Protein AF-A0A2D9CIW6-F1 (afdb_monomer)

Sequence (197 aa):
MGGAARRKARKRQKKLMKQIEKLEGERQEIINPYAGIEGMLSNPFANLTVATQAAEMQAQQTDLSLASTLDTLRATGSGAGGATALAQAALSSKQGVSASIAQQEAQNEKLRAQGQAQLEKQLAAAKVSGEQFVFGATERREMQQLNRLSAMAGAASQQAAAAETQMLGGIGSLLGSVGTGFGNVLEGKNFITGKKV

Structure (mmCIF, N/CA/C/O backbone):
data_AF-A0A2D9CIW6-F1
#
_entry.id   AF-A0A2D9CIW6-F1
#
loop_
_atom_site.group_PDB
_atom_site.id
_atom_s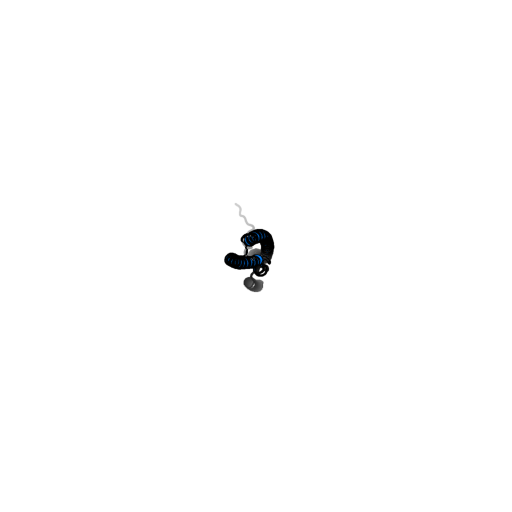ite.type_symbol
_atom_site.label_atom_id
_atom_site.label_alt_id
_atom_site.label_comp_id
_atom_site.label_asym_id
_atom_site.label_entity_id
_atom_site.label_seq_id
_atom_site.pdbx_PDB_ins_code
_atom_site.Cartn_x
_atom_site.Cartn_y
_atom_site.Cartn_z
_atom_site.occupancy
_atom_site.B_iso_or_equiv
_atom_site.auth_seq_id
_atom_site.auth_comp_id
_atom_site.auth_asym_id
_atom_site.auth_atom_id
_atom_site.pdbx_PDB_model_num
ATOM 1 N N . MET A 1 1 ? 33.359 -0.676 -59.248 1.00 52.16 1 MET A N 1
ATOM 2 C CA . MET A 1 1 ? 32.296 -1.638 -58.850 1.00 52.16 1 MET A CA 1
ATOM 3 C C . MET A 1 1 ? 31.701 -1.452 -57.431 1.00 52.16 1 MET A C 1
ATOM 5 O O . MET A 1 1 ? 30.862 -2.248 -57.029 1.00 52.16 1 MET A O 1
ATOM 9 N N . GLY A 1 2 ? 32.007 -0.392 -56.664 1.00 63.78 2 GLY A N 1
ATOM 10 C CA . GLY A 1 2 ? 31.565 -0.291 -55.251 1.00 63.78 2 GLY A CA 1
ATOM 11 C C . GLY A 1 2 ? 30.131 0.215 -54.976 1.00 63.78 2 GLY A C 1
ATOM 12 O O . GLY A 1 2 ? 29.602 0.008 -53.883 1.00 63.78 2 GLY A O 1
ATOM 13 N N . GLY A 1 3 ? 29.471 0.878 -55.933 1.00 74.56 3 GLY A N 1
ATOM 14 C CA . GLY A 1 3 ? 28.197 1.580 -55.690 1.00 74.56 3 GLY A CA 1
ATOM 15 C C . GLY A 1 3 ? 26.988 0.669 -55.426 1.00 74.56 3 GLY A C 1
ATOM 16 O O . GLY A 1 3 ? 26.173 0.953 -54.545 1.00 74.56 3 GLY A O 1
ATOM 17 N N . ALA A 1 4 ? 26.881 -0.453 -56.145 1.00 78.25 4 ALA A N 1
ATOM 18 C CA . ALA A 1 4 ? 25.772 -1.400 -55.996 1.00 78.25 4 ALA A CA 1
ATOM 19 C C . ALA A 1 4 ? 25.820 -2.145 -54.649 1.00 78.25 4 ALA A C 1
ATOM 21 O O . ALA A 1 4 ? 24.798 -2.261 -53.966 1.00 78.25 4 ALA A O 1
ATOM 22 N N . ALA A 1 5 ? 27.015 -2.568 -54.220 1.00 76.25 5 ALA A N 1
ATOM 23 C CA . ALA A 1 5 ? 27.234 -3.210 -52.924 1.00 76.25 5 ALA A CA 1
ATOM 24 C C . ALA A 1 5 ? 26.864 -2.278 -51.754 1.00 76.25 5 ALA A C 1
ATOM 26 O O . ALA A 1 5 ? 26.131 -2.675 -50.847 1.00 76.25 5 ALA A O 1
ATOM 27 N N . ARG A 1 6 ? 27.255 -0.998 -51.827 1.00 75.00 6 ARG A N 1
ATOM 28 C CA . ARG A 1 6 ? 26.891 0.032 -50.836 1.00 75.00 6 ARG A CA 1
ATOM 29 C C . ARG A 1 6 ? 25.393 0.308 -50.770 1.00 75.00 6 ARG A C 1
ATOM 31 O O . ARG A 1 6 ? 24.828 0.405 -49.682 1.00 75.00 6 ARG A O 1
ATOM 38 N N . ARG A 1 7 ? 24.718 0.389 -51.921 1.00 79.31 7 ARG A N 1
ATOM 39 C CA . ARG A 1 7 ? 23.252 0.532 -51.979 1.00 79.31 7 ARG A CA 1
ATOM 40 C C . ARG A 1 7 ? 22.547 -0.666 -51.333 1.00 79.31 7 ARG A C 1
ATOM 42 O O . ARG A 1 7 ? 21.585 -0.473 -50.590 1.00 79.31 7 ARG A O 1
ATOM 49 N N . LYS A 1 8 ? 23.036 -1.890 -51.563 1.00 80.50 8 LYS A N 1
ATOM 50 C CA . LYS A 1 8 ? 22.501 -3.117 -50.947 1.00 80.50 8 LYS A CA 1
ATOM 51 C C . LYS A 1 8 ? 22.720 -3.135 -49.427 1.00 80.50 8 LYS A C 1
ATOM 53 O O . LYS A 1 8 ? 21.787 -3.468 -48.698 1.00 80.50 8 LYS A O 1
ATOM 58 N N . ALA A 1 9 ? 23.891 -2.703 -48.953 1.00 78.25 9 ALA A N 1
ATOM 59 C CA . ALA A 1 9 ? 24.199 -2.572 -47.526 1.00 78.25 9 ALA A CA 1
ATOM 60 C C . ALA A 1 9 ? 23.275 -1.560 -46.821 1.00 78.25 9 ALA A C 1
ATOM 62 O O . ALA A 1 9 ? 22.634 -1.905 -45.831 1.00 78.25 9 ALA A O 1
ATOM 63 N N . ARG A 1 10 ? 23.087 -0.361 -47.393 1.00 79.69 10 ARG A N 1
ATOM 64 C CA . ARG A 1 10 ? 22.160 0.657 -46.859 1.00 79.69 10 ARG A CA 1
ATOM 65 C C . ARG A 1 10 ? 20.710 0.168 -46.799 1.00 79.69 10 ARG A C 1
ATOM 67 O O . ARG A 1 10 ? 20.012 0.421 -45.821 1.00 79.69 10 ARG A O 1
ATOM 74 N N . LYS A 1 11 ? 20.238 -0.557 -47.822 1.00 83.94 11 LYS A N 1
ATOM 75 C CA . LYS A 1 11 ? 18.883 -1.143 -47.822 1.00 83.94 11 LYS A CA 1
ATOM 76 C C . LYS A 1 11 ? 18.704 -2.180 -46.708 1.00 83.94 11 LYS A C 1
ATOM 78 O O . LYS A 1 11 ? 17.652 -2.197 -46.076 1.00 83.94 11 LYS A O 1
ATOM 83 N N . ARG A 1 12 ? 19.711 -3.026 -46.460 1.00 82.31 12 ARG A N 1
ATOM 84 C CA . ARG A 1 12 ? 19.696 -3.997 -45.350 1.00 82.31 12 ARG A CA 1
ATOM 85 C C . ARG A 1 12 ? 19.680 -3.296 -43.992 1.00 82.31 12 ARG A C 1
ATOM 87 O O . ARG A 1 12 ? 18.834 -3.629 -43.173 1.00 82.31 12 ARG A O 1
ATOM 94 N N . GLN A 1 13 ? 20.520 -2.276 -43.805 1.00 80.25 13 GLN A N 1
ATOM 95 C CA . GLN A 1 13 ? 20.554 -1.472 -42.580 1.00 80.25 13 GLN A CA 1
ATOM 96 C C . GLN A 1 13 ? 19.191 -0.826 -42.290 1.00 80.25 13 GLN A C 1
ATOM 98 O O . GLN A 1 13 ? 18.664 -0.985 -41.197 1.00 80.25 13 GLN A O 1
ATOM 103 N N . LYS A 1 14 ? 18.555 -0.198 -43.290 1.00 83.31 14 LYS A N 1
ATOM 104 C CA . LYS A 1 14 ? 17.208 0.382 -43.140 1.00 83.31 14 LYS A CA 1
ATOM 105 C C . LYS A 1 14 ? 16.138 -0.651 -42.773 1.00 83.31 14 LYS A C 1
ATOM 107 O O . LYS A 1 14 ? 15.255 -0.347 -41.980 1.00 83.31 14 LYS A O 1
ATOM 112 N N . LYS A 1 15 ? 16.189 -1.859 -43.347 1.00 85.69 15 LYS A N 1
ATOM 113 C CA . LYS A 1 15 ? 15.246 -2.938 -42.999 1.00 85.69 15 LYS A CA 1
ATOM 114 C C . LYS A 1 15 ? 15.423 -3.398 -41.553 1.00 85.69 15 LYS A C 1
ATOM 116 O O . LYS A 1 15 ? 14.429 -3.525 -40.852 1.00 85.69 15 LYS A O 1
ATOM 121 N N . LEU A 1 16 ? 16.668 -3.594 -41.117 1.00 83.62 16 LEU A N 1
ATOM 122 C CA . LEU A 1 16 ? 16.982 -3.952 -39.733 1.00 83.62 16 LEU A CA 1
ATOM 123 C C . LEU A 1 16 ? 16.526 -2.856 -38.765 1.00 83.62 16 LEU A C 1
ATOM 125 O O . LEU A 1 16 ? 15.877 -3.156 -37.775 1.00 83.62 16 LEU A O 1
ATOM 129 N N . MET A 1 17 ? 16.771 -1.582 -39.088 1.00 80.44 17 MET A N 1
ATOM 130 C CA . MET A 1 17 ? 16.305 -0.457 -38.271 1.00 80.44 17 MET A CA 1
ATOM 131 C C . MET A 1 17 ? 14.784 -0.464 -38.087 1.00 80.44 17 MET A C 1
ATOM 133 O O . MET A 1 17 ? 14.332 -0.373 -36.952 1.00 80.44 17 MET A O 1
ATOM 137 N N . LYS A 1 18 ? 14.022 -0.659 -39.173 1.00 85.06 18 LYS A N 1
ATOM 138 C CA . LYS A 1 18 ? 12.554 -0.765 -39.124 1.00 85.06 18 LYS A CA 1
ATOM 139 C C . LYS A 1 18 ? 12.062 -1.963 -38.314 1.00 85.06 18 LYS A C 1
ATOM 141 O O . LYS A 1 18 ? 11.048 -1.864 -37.640 1.00 85.06 18 LYS A O 1
ATOM 146 N N . GLN A 1 19 ? 12.745 -3.105 -38.402 1.00 83.31 19 GLN A N 1
ATOM 147 C CA . GLN A 1 19 ? 12.385 -4.287 -37.615 1.00 83.31 19 GLN A CA 1
ATOM 148 C C . GLN A 1 19 ? 12.587 -4.042 -36.123 1.00 83.31 19 GLN A C 1
ATOM 150 O O . GLN A 1 19 ? 11.713 -4.382 -35.338 1.00 83.31 19 GLN A O 1
ATOM 155 N N . ILE A 1 20 ? 13.703 -3.424 -35.733 1.00 83.44 20 ILE A N 1
ATOM 156 C CA . ILE A 1 20 ? 13.946 -3.144 -34.318 1.00 83.44 20 ILE A CA 1
ATOM 157 C C . ILE A 1 20 ? 13.013 -2.024 -33.818 1.00 83.44 20 ILE A C 1
ATOM 159 O O . ILE A 1 20 ? 12.514 -2.128 -32.710 1.00 83.44 20 ILE A O 1
ATOM 163 N N . GLU A 1 21 ? 12.705 -1.005 -34.629 1.00 82.62 21 GLU A N 1
ATOM 164 C CA . GLU A 1 21 ? 11.703 0.028 -34.295 1.00 82.62 21 GLU A CA 1
ATOM 165 C C . GLU A 1 21 ? 10.306 -0.578 -34.088 1.00 82.62 21 GLU A C 1
ATOM 167 O O . GLU A 1 21 ? 9.624 -0.261 -33.119 1.00 82.62 21 GLU A O 1
ATOM 172 N N . LYS A 1 22 ? 9.910 -1.532 -34.939 1.00 84.62 22 LYS A N 1
ATOM 173 C CA . LYS A 1 22 ? 8.673 -2.297 -34.750 1.00 84.62 22 LYS A CA 1
ATOM 174 C C . LYS A 1 22 ? 8.698 -3.102 -33.444 1.00 84.62 22 LYS A C 1
ATOM 176 O O . LYS A 1 22 ? 7.744 -3.041 -32.681 1.00 84.62 22 LYS A O 1
ATOM 181 N N . LEU A 1 23 ? 9.795 -3.812 -33.171 1.00 81.56 23 LEU A N 1
ATOM 182 C CA . LEU A 1 23 ? 9.968 -4.572 -31.927 1.00 81.56 23 LEU A CA 1
ATOM 183 C C . LEU A 1 23 ? 10.002 -3.670 -30.684 1.00 81.56 23 LEU A C 1
ATOM 185 O O . LEU A 1 23 ? 9.642 -4.117 -29.603 1.00 81.56 23 LEU A O 1
ATOM 189 N N . GLU A 1 24 ? 10.448 -2.420 -30.814 1.00 76.88 24 GLU A N 1
ATOM 190 C CA . GLU A 1 24 ? 10.409 -1.414 -29.750 1.00 76.88 24 GLU A CA 1
ATOM 191 C C . GLU A 1 24 ? 8.998 -0.886 -29.505 1.00 76.88 24 GLU A C 1
ATOM 193 O O . GLU A 1 24 ? 8.600 -0.787 -28.348 1.00 76.88 24 GLU A O 1
ATOM 198 N N . GLY A 1 25 ? 8.234 -0.619 -30.568 1.00 77.94 25 GLY A N 1
ATOM 199 C CA . GLY A 1 25 ? 6.830 -0.215 -30.469 1.00 77.94 25 GLY A CA 1
ATOM 200 C C . GLY A 1 25 ? 5.907 -1.312 -29.929 1.00 77.94 25 GLY A C 1
ATOM 201 O O . GLY A 1 25 ? 4.883 -1.008 -29.332 1.00 77.94 25 GLY A O 1
ATOM 202 N N . GLU A 1 26 ? 6.282 -2.583 -30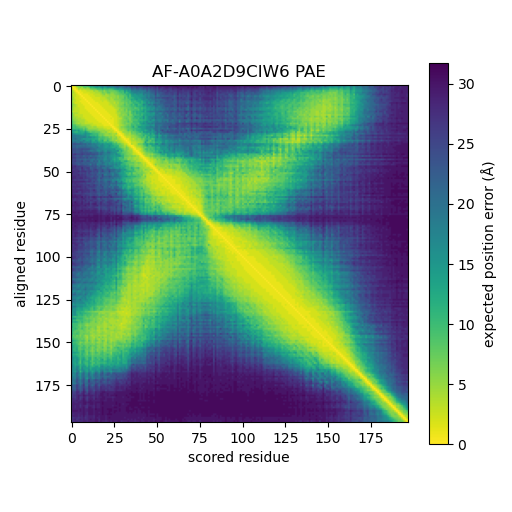.090 1.00 82.81 26 GLU A N 1
ATOM 203 C CA . GLU A 1 26 ? 5.557 -3.742 -29.545 1.00 82.81 26 GLU A CA 1
ATOM 204 C C . GLU A 1 26 ? 5.990 -4.113 -28.108 1.00 82.81 26 GLU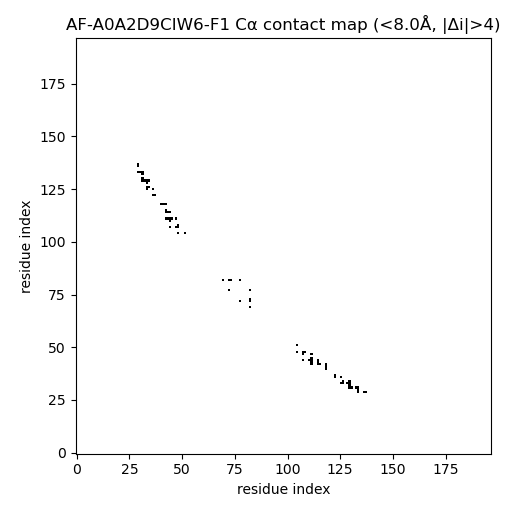 A C 1
ATOM 206 O O . GLU A 1 26 ? 5.532 -5.121 -27.563 1.00 82.81 26 GLU A O 1
ATOM 211 N N . ARG A 1 27 ? 6.877 -3.336 -27.461 1.00 78.06 27 ARG A N 1
ATOM 212 C CA . ARG A 1 27 ? 7.299 -3.624 -26.080 1.00 78.06 27 ARG A CA 1
ATOM 213 C C . ARG A 1 27 ? 6.133 -3.435 -25.113 1.00 78.06 27 ARG A C 1
ATOM 215 O O . ARG A 1 27 ?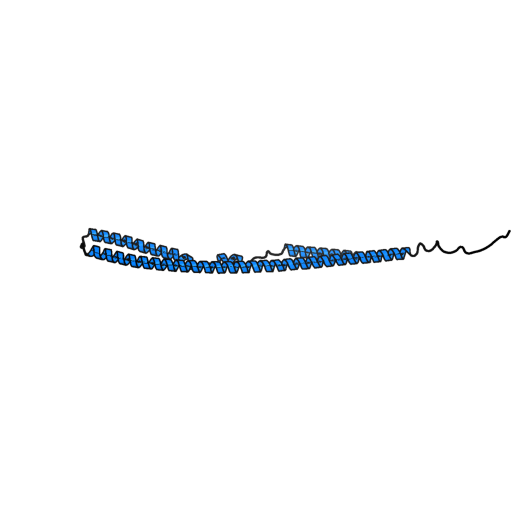 5.520 -2.377 -25.059 1.00 78.06 27 ARG A O 1
ATOM 222 N N . GLN A 1 28 ? 5.907 -4.444 -24.277 1.00 72.31 28 GLN A N 1
ATOM 223 C CA . GLN A 1 28 ? 4.940 -4.373 -23.182 1.00 72.31 28 GLN A CA 1
ATOM 224 C C . GLN A 1 28 ? 5.359 -3.313 -22.151 1.00 72.31 28 GLN A C 1
ATOM 226 O O . GLN A 1 28 ? 6.555 -3.103 -21.901 1.00 72.31 28 GLN A O 1
ATOM 231 N N . GLU A 1 29 ? 4.387 -2.658 -21.524 1.00 76.56 29 GLU A N 1
ATOM 232 C CA . GLU A 1 29 ? 4.627 -1.718 -20.427 1.00 76.56 29 GLU A CA 1
ATOM 233 C C . GLU A 1 29 ? 5.332 -2.410 -19.249 1.00 76.56 29 GLU A C 1
ATOM 235 O O . GLU A 1 29 ? 5.210 -3.621 -19.045 1.00 76.56 29 GLU A O 1
ATOM 240 N N . ILE A 1 30 ? 6.145 -1.662 -18.497 1.00 79.25 30 ILE A N 1
ATOM 241 C CA . ILE A 1 30 ? 6.752 -2.197 -17.273 1.00 79.25 30 ILE A CA 1
ATOM 242 C C . ILE A 1 30 ? 5.674 -2.187 -16.201 1.00 79.25 30 ILE A C 1
ATOM 244 O O . ILE A 1 30 ? 5.376 -1.149 -15.620 1.00 79.25 30 ILE A O 1
ATOM 248 N N . ILE A 1 31 ? 5.095 -3.353 -15.945 1.00 79.44 31 ILE A N 1
ATOM 249 C CA . ILE A 1 31 ? 4.090 -3.521 -14.902 1.00 79.44 31 ILE A CA 1
ATOM 250 C C . ILE A 1 31 ? 4.804 -3.772 -13.574 1.00 79.44 31 ILE A C 1
ATOM 252 O O . ILE A 1 31 ? 5.689 -4.625 -13.483 1.00 79.44 31 ILE A O 1
ATOM 256 N N . ASN A 1 32 ? 4.406 -3.034 -12.540 1.00 81.06 32 ASN A N 1
ATOM 257 C CA . ASN A 1 32 ? 4.858 -3.272 -11.177 1.00 81.06 32 ASN A CA 1
ATOM 258 C C . ASN A 1 32 ? 4.167 -4.536 -10.620 1.00 81.06 32 ASN A C 1
ATOM 260 O O . ASN A 1 32 ? 2.950 -4.511 -10.421 1.00 81.06 32 ASN A O 1
ATOM 264 N N . PRO A 1 33 ? 4.902 -5.622 -10.313 1.00 76.50 33 PRO A N 1
ATOM 265 C CA . PRO A 1 33 ? 4.301 -6.856 -9.804 1.00 76.50 33 PRO A CA 1
ATOM 266 C C . PRO A 1 33 ? 3.684 -6.702 -8.402 1.00 76.50 33 PRO A C 1
ATOM 268 O O . PRO A 1 33 ? 2.891 -7.544 -7.991 1.00 76.50 33 PRO A O 1
ATOM 271 N N . TYR A 1 34 ? 4.003 -5.623 -7.680 1.00 77.88 34 TYR A N 1
ATOM 272 C CA . TYR A 1 34 ? 3.492 -5.330 -6.340 1.00 77.88 34 TYR A CA 1
ATOM 273 C C . TYR A 1 34 ? 2.231 -4.445 -6.341 1.00 77.88 34 TYR A C 1
ATOM 275 O O . TYR A 1 34 ? 1.639 -4.227 -5.286 1.00 77.88 34 TYR A O 1
ATOM 283 N N . ALA A 1 35 ? 1.774 -3.965 -7.506 1.00 71.50 35 ALA A N 1
ATOM 284 C CA . ALA A 1 35 ? 0.662 -3.010 -7.617 1.00 71.50 35 ALA A CA 1
ATOM 285 C C . ALA A 1 35 ? -0.711 -3.547 -7.156 1.00 71.50 35 ALA A C 1
ATOM 287 O O . ALA A 1 35 ? -1.628 -2.761 -6.950 1.00 71.50 35 ALA A O 1
ATOM 288 N N . GLY A 1 36 ? -0.869 -4.864 -6.977 1.00 69.31 36 GLY A N 1
ATOM 289 C CA . GLY A 1 36 ? -2.130 -5.491 -6.548 1.00 69.31 36 GLY A CA 1
ATOM 290 C C . GLY A 1 36 ? -2.178 -5.934 -5.083 1.00 69.31 36 GLY A C 1
ATOM 291 O O . GLY A 1 36 ? -3.193 -6.460 -4.633 1.00 69.31 36 GLY A O 1
ATOM 292 N N . ILE A 1 37 ? -1.091 -5.755 -4.329 1.00 74.50 37 ILE A N 1
ATOM 293 C CA . ILE A 1 37 ? -0.958 -6.332 -2.981 1.00 74.50 37 ILE A CA 1
ATOM 294 C C . ILE A 1 37 ? -1.870 -5.621 -1.968 1.00 74.50 37 ILE A C 1
ATOM 296 O O . ILE A 1 37 ? -2.308 -6.237 -0.999 1.00 74.50 37 ILE A O 1
ATOM 300 N N . GLU A 1 38 ? -2.245 -4.368 -2.241 1.00 65.00 38 GLU A N 1
ATOM 301 C CA . GLU A 1 38 ? -3.200 -3.587 -1.442 1.00 65.00 38 GLU A CA 1
ATOM 302 C C . GLU A 1 38 ? -4.564 -4.277 -1.281 1.00 65.00 38 GLU A C 1
ATOM 304 O O . GLU A 1 38 ? -5.181 -4.154 -0.230 1.00 65.00 38 GLU A O 1
ATOM 309 N N . GLY A 1 39 ? -5.018 -5.046 -2.278 1.00 69.56 39 GLY A N 1
ATOM 310 C CA . GLY A 1 39 ? -6.281 -5.790 -2.202 1.00 69.56 39 GLY A CA 1
ATOM 311 C C . GLY A 1 39 ? -6.182 -7.146 -1.495 1.00 69.56 39 GLY A C 1
ATOM 312 O O . GLY A 1 39 ? -7.205 -7.744 -1.174 1.00 69.56 39 GLY A O 1
ATOM 313 N N . MET A 1 40 ? -4.966 -7.651 -1.266 1.00 71.94 40 MET A N 1
ATOM 314 C CA . MET A 1 40 ? -4.718 -8.949 -0.621 1.00 71.94 40 MET A CA 1
ATOM 315 C C . MET A 1 40 ? -4.341 -8.818 0.856 1.00 71.94 40 MET A C 1
ATOM 317 O O . MET A 1 40 ? -4.515 -9.762 1.626 1.00 71.94 40 MET A O 1
ATOM 321 N N . LEU A 1 41 ? -3.819 -7.660 1.256 1.00 73.81 41 LEU A N 1
ATOM 322 C CA . LEU A 1 41 ? -3.428 -7.370 2.628 1.00 73.81 41 LEU A CA 1
ATOM 323 C C . LEU A 1 41 ? -4.581 -6.669 3.355 1.00 73.81 41 LEU A C 1
ATOM 325 O O . LEU A 1 41 ? -4.966 -5.558 3.007 1.00 73.81 41 LEU A O 1
ATOM 329 N N . SER A 1 42 ? -5.107 -7.307 4.399 1.00 75.31 42 SER A N 1
ATOM 330 C CA . SER A 1 42 ? -6.141 -6.740 5.270 1.00 75.31 42 SER A CA 1
ATOM 331 C C . SER A 1 42 ? -5.694 -6.782 6.727 1.00 75.31 42 SER A C 1
ATOM 333 O O . SER A 1 42 ? -4.959 -7.681 7.140 1.00 75.31 42 SER A O 1
ATOM 335 N N . ASN A 1 43 ? -6.141 -5.805 7.515 1.00 82.69 43 ASN A N 1
ATOM 336 C CA . ASN A 1 43 ? -5.915 -5.786 8.953 1.00 82.69 43 ASN A CA 1
ATOM 337 C C . ASN A 1 43 ? -6.864 -6.799 9.631 1.00 82.69 43 ASN A C 1
ATOM 339 O O . ASN A 1 43 ? -8.076 -6.566 9.655 1.00 82.69 43 ASN A O 1
ATOM 343 N N . PRO A 1 44 ? -6.355 -7.893 10.230 1.00 77.81 44 PRO A N 1
ATOM 344 C CA . PRO A 1 44 ? -7.196 -8.931 10.837 1.00 77.81 44 PRO A CA 1
ATOM 345 C C . PRO A 1 44 ? -8.005 -8.416 12.037 1.00 77.81 44 PRO A C 1
ATOM 347 O O . PRO A 1 44 ? -9.019 -9.004 12.405 1.00 77.81 44 PRO A O 1
ATOM 350 N N . PHE A 1 45 ? -7.588 -7.297 12.629 1.00 84.25 45 PHE A N 1
ATOM 351 C CA . PHE A 1 45 ? -8.237 -6.674 13.777 1.00 84.25 45 PHE A CA 1
ATOM 352 C C . PHE A 1 45 ? -9.279 -5.616 13.389 1.00 84.25 45 PHE A C 1
ATOM 354 O O . PHE A 1 45 ? -9.909 -5.031 14.269 1.00 84.25 45 PHE A O 1
ATOM 361 N N . ALA A 1 46 ? -9.500 -5.368 12.093 1.00 78.62 46 ALA A N 1
ATOM 362 C CA . ALA A 1 46 ? -10.472 -4.378 11.624 1.00 78.62 46 ALA A CA 1
ATOM 363 C C . ALA A 1 46 ? -11.912 -4.680 12.079 1.00 78.62 46 ALA A C 1
ATOM 365 O O . ALA A 1 46 ? -12.691 -3.757 12.293 1.00 78.62 46 ALA A O 1
ATOM 366 N N . ASN A 1 47 ? -12.247 -5.958 12.286 1.00 82.06 47 ASN A N 1
ATOM 367 C CA . ASN A 1 47 ? -13.584 -6.388 12.702 1.00 82.06 47 ASN A CA 1
ATOM 368 C C . ASN A 1 47 ? -13.783 -6.423 14.229 1.00 82.06 47 ASN A C 1
ATOM 370 O O . ASN A 1 47 ? -14.906 -6.649 14.685 1.00 82.06 47 ASN A O 1
ATOM 374 N N . LEU A 1 48 ? -12.731 -6.197 15.033 1.00 79.81 48 LEU A N 1
ATOM 375 C CA . LEU A 1 48 ? -12.835 -6.253 16.498 1.00 79.81 48 LEU A CA 1
ATOM 376 C C . LEU A 1 48 ? -13.801 -5.199 17.059 1.00 79.81 48 LEU A C 1
ATOM 378 O O . LEU A 1 48 ? -14.497 -5.472 18.032 1.00 79.81 48 LEU A O 1
ATOM 382 N N . THR A 1 49 ? -13.902 -4.023 16.438 1.00 76.56 49 THR A N 1
ATOM 383 C CA . THR A 1 49 ? -14.834 -2.958 16.849 1.00 76.56 49 THR A CA 1
ATOM 384 C C . THR A 1 49 ? -16.294 -3.358 16.670 1.00 76.56 49 THR A C 1
ATOM 386 O O . THR A 1 49 ? -17.083 -3.162 17.584 1.00 76.56 49 THR A O 1
ATOM 389 N N . VAL A 1 50 ? -16.659 -3.979 15.544 1.00 78.06 50 VAL A N 1
ATOM 390 C CA . VAL A 1 50 ? -18.048 -4.417 15.300 1.00 78.06 50 VAL A CA 1
ATOM 391 C C . VAL A 1 50 ? -18.451 -5.518 16.281 1.00 78.06 50 VAL A C 1
ATOM 393 O O . VAL A 1 50 ? -19.550 -5.490 16.831 1.00 78.06 50 VAL A O 1
ATOM 396 N N . ALA A 1 51 ? -17.542 -6.461 16.549 1.00 77.81 51 ALA A N 1
ATOM 397 C CA . ALA A 1 51 ? -17.761 -7.499 17.551 1.00 77.81 51 ALA A CA 1
ATOM 398 C C . ALA A 1 51 ? -17.929 -6.912 18.966 1.00 77.81 51 ALA A C 1
ATOM 400 O O . ALA A 1 51 ? -18.779 -7.374 19.725 1.00 77.81 51 ALA A O 1
ATOM 401 N N . THR A 1 52 ? -17.163 -5.867 19.300 1.00 81.62 52 THR A N 1
ATOM 402 C CA . THR A 1 52 ? -17.239 -5.201 20.610 1.00 81.62 52 THR A CA 1
ATOM 403 C C . THR A 1 52 ? -18.529 -4.391 20.751 1.00 81.62 52 THR A C 1
ATOM 405 O O . THR A 1 52 ? -19.234 -4.530 21.745 1.00 81.62 52 THR A O 1
ATOM 408 N N . GLN A 1 53 ? -18.923 -3.655 19.710 1.00 83.06 53 GLN A N 1
ATOM 409 C CA . GLN A 1 53 ? -20.169 -2.886 19.683 1.00 83.06 53 GLN A CA 1
ATOM 410 C C . GLN A 1 53 ? -21.418 -3.782 19.767 1.00 83.06 53 GLN A C 1
ATOM 412 O O . GLN A 1 53 ? -22.406 -3.428 20.410 1.00 83.06 53 GLN A O 1
ATOM 417 N N . ALA A 1 54 ? -21.382 -4.972 19.157 1.00 80.12 54 ALA A N 1
ATOM 418 C CA . ALA A 1 54 ? -22.448 -5.963 19.305 1.00 80.12 54 ALA A CA 1
ATOM 419 C C . ALA A 1 54 ? -22.548 -6.494 20.748 1.00 80.12 54 ALA A C 1
ATOM 421 O O . ALA A 1 54 ? -23.653 -6.649 21.273 1.00 80.12 54 ALA A O 1
ATOM 422 N N . ALA A 1 55 ? -21.408 -6.733 21.405 1.00 79.69 55 ALA A N 1
ATOM 423 C CA . ALA A 1 55 ? -21.369 -7.151 22.804 1.00 79.69 55 ALA A CA 1
ATOM 424 C C . ALA A 1 55 ? -21.873 -6.049 23.754 1.00 79.69 55 ALA A C 1
ATOM 426 O O . ALA A 1 55 ? -22.641 -6.344 24.672 1.00 79.69 55 ALA A O 1
ATOM 427 N N . GLU A 1 56 ? -21.522 -4.783 23.505 1.00 81.81 56 GLU A N 1
ATOM 428 C CA . GLU A 1 56 ? -22.059 -3.641 24.253 1.00 81.81 56 GLU A CA 1
ATOM 429 C C . GLU A 1 56 ? -23.575 -3.509 24.106 1.00 81.81 56 GLU A C 1
ATOM 431 O O . GLU A 1 56 ? -24.271 -3.347 25.108 1.00 81.81 56 GLU A O 1
ATOM 436 N N . MET A 1 57 ? -24.116 -3.633 22.888 1.00 85.38 57 MET A N 1
ATOM 437 C CA . MET A 1 57 ? -25.569 -3.606 22.682 1.00 85.38 57 MET A CA 1
ATOM 438 C C . MET A 1 57 ? -26.275 -4.745 23.424 1.00 85.38 57 MET A C 1
ATOM 440 O O . MET A 1 57 ? -27.311 -4.518 24.045 1.00 85.38 57 MET A O 1
ATOM 444 N N . GLN A 1 58 ? -25.710 -5.956 23.425 1.00 82.44 58 GLN A N 1
ATOM 445 C CA . GLN A 1 58 ? -26.271 -7.088 24.169 1.00 82.44 58 GLN A CA 1
ATOM 446 C C . GLN A 1 58 ? -26.256 -6.841 25.687 1.00 82.44 58 GLN A C 1
ATOM 448 O O . GLN A 1 58 ? -27.225 -7.167 26.385 1.00 82.44 58 GLN A O 1
ATOM 453 N N . ALA A 1 59 ? -25.181 -6.241 26.206 1.00 81.31 59 ALA A N 1
ATOM 454 C CA . ALA A 1 59 ? -25.092 -5.848 27.608 1.00 81.31 59 ALA A CA 1
ATOM 455 C C . ALA A 1 59 ? -26.145 -4.778 27.955 1.00 81.31 59 ALA A C 1
ATOM 457 O O . ALA A 1 59 ? -26.874 -4.933 28.934 1.00 81.31 59 ALA A O 1
ATOM 458 N N . GLN A 1 60 ? -26.307 -3.754 27.110 1.00 82.31 60 GLN A N 1
ATOM 459 C CA . GLN A 1 60 ? -27.332 -2.714 27.269 1.00 82.31 60 GLN A CA 1
ATOM 460 C C . GLN A 1 60 ? -28.761 -3.279 27.215 1.00 82.31 60 GLN A C 1
ATOM 462 O O . GLN A 1 60 ? -29.612 -2.894 28.017 1.00 82.31 60 GLN A O 1
ATOM 467 N N . GLN A 1 61 ? -29.027 -4.224 26.311 1.00 82.00 61 GLN A N 1
ATOM 468 C CA . GLN A 1 61 ? -30.324 -4.896 26.197 1.00 82.00 61 GLN A CA 1
ATOM 469 C C . GLN A 1 61 ? -30.663 -5.681 27.472 1.00 82.00 61 GLN A C 1
ATOM 471 O O . GLN A 1 61 ? -31.801 -5.661 27.948 1.00 82.00 61 GLN A O 1
ATOM 476 N N . THR A 1 62 ? -29.666 -6.362 28.040 1.00 78.88 62 THR A N 1
ATOM 477 C CA . THR A 1 62 ? -29.823 -7.137 29.276 1.00 78.88 62 THR A CA 1
ATOM 478 C C . THR A 1 62 ? -30.106 -6.214 30.460 1.00 78.88 62 THR A C 1
ATOM 480 O O . THR A 1 62 ? -31.028 -6.492 31.230 1.00 78.88 62 THR A O 1
ATOM 483 N N . ASP A 1 63 ? -29.399 -5.082 30.545 1.00 78.69 63 ASP A N 1
ATOM 484 C CA . ASP A 1 63 ? -29.618 -4.024 31.539 1.00 78.69 63 ASP A CA 1
ATOM 485 C C . ASP A 1 63 ? -31.040 -3.449 31.478 1.00 78.69 63 ASP A C 1
ATOM 487 O O . ASP A 1 63 ? -31.684 -3.283 32.513 1.00 78.69 63 ASP A O 1
ATOM 491 N N . LEU A 1 64 ? -31.563 -3.182 30.276 1.00 81.12 64 LEU A N 1
ATOM 492 C CA . LEU A 1 64 ? -32.946 -2.727 30.092 1.00 81.12 64 LEU A CA 1
ATOM 493 C C . LEU A 1 64 ? -33.958 -3.777 30.565 1.00 81.12 64 LEU A C 1
ATOM 495 O O . LEU A 1 64 ? -34.940 -3.434 31.227 1.00 81.12 64 LEU A O 1
ATOM 499 N N . SER A 1 65 ? -33.708 -5.061 30.282 1.00 83.25 65 SER A N 1
ATOM 500 C CA . SER A 1 65 ? -34.569 -6.142 30.775 1.00 83.25 65 SER A CA 1
ATOM 501 C C . SER A 1 65 ? -34.524 -6.240 32.303 1.00 83.25 65 SER A C 1
ATOM 503 O O . SER A 1 65 ? -35.565 -6.382 32.944 1.00 83.25 65 SER A O 1
ATOM 505 N N . LEU A 1 66 ? -33.340 -6.065 32.902 1.00 77.81 66 LEU A N 1
ATOM 506 C CA . LEU A 1 66 ? -33.163 -6.109 34.347 1.00 77.81 66 LEU A CA 1
ATOM 507 C C . LEU A 1 66 ? -33.841 -4.907 35.016 1.00 77.81 66 LEU A C 1
ATOM 509 O O . LEU A 1 66 ? -34.505 -5.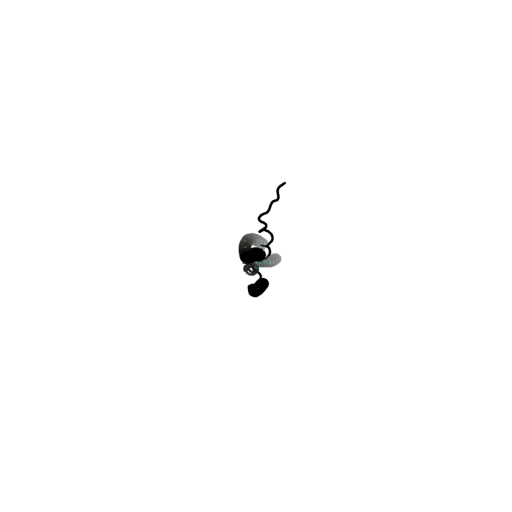072 36.036 1.00 77.81 66 LEU A O 1
ATOM 513 N N . ALA A 1 67 ? -33.762 -3.719 34.413 1.00 81.38 67 ALA A N 1
ATOM 514 C CA . ALA A 1 67 ? -34.486 -2.533 34.862 1.00 81.38 67 ALA A CA 1
ATOM 515 C C . ALA A 1 67 ? -36.009 -2.752 34.833 1.00 81.38 67 ALA A C 1
ATOM 517 O O . ALA A 1 67 ? -36.681 -2.460 35.818 1.00 81.38 67 ALA A O 1
ATOM 518 N N . SER A 1 68 ? -36.545 -3.359 33.767 1.00 82.06 68 SER A N 1
ATOM 519 C CA . SER A 1 68 ? -37.961 -3.746 33.699 1.00 82.06 68 SER A CA 1
ATOM 520 C C . SER A 1 68 ? -38.337 -4.765 34.783 1.00 82.06 68 SER A C 1
ATOM 522 O O . SER A 1 68 ? -39.423 -4.668 35.363 1.00 82.06 68 SER A O 1
ATOM 524 N N . THR A 1 69 ? -37.458 -5.726 35.096 1.00 77.00 69 THR A N 1
ATOM 525 C CA . THR A 1 69 ? -37.697 -6.665 36.206 1.00 77.00 69 THR A CA 1
ATOM 526 C C . THR A 1 69 ? -37.635 -5.975 37.565 1.00 77.00 69 THR A C 1
ATOM 528 O O . THR A 1 69 ? -38.465 -6.273 38.416 1.00 77.00 69 THR A O 1
ATOM 531 N N . LEU A 1 70 ? -36.725 -5.014 37.756 1.00 71.31 70 LEU A N 1
ATOM 532 C CA . LEU A 1 70 ? -36.599 -4.199 38.967 1.00 71.31 70 LEU A CA 1
ATOM 533 C C . LEU A 1 70 ? -37.830 -3.316 39.193 1.00 71.31 70 LEU A C 1
ATOM 535 O O . LEU A 1 70 ? -38.300 -3.236 40.327 1.00 71.31 70 LEU A O 1
ATOM 539 N N . ASP A 1 71 ? -38.380 -2.705 38.140 1.00 77.81 71 ASP A N 1
ATOM 540 C CA . ASP A 1 71 ? -39.620 -1.920 38.216 1.00 77.81 71 ASP A CA 1
ATOM 541 C C . ASP A 1 71 ? -40.816 -2.799 38.586 1.00 77.81 71 ASP A C 1
ATOM 543 O O . ASP A 1 71 ? -41.616 -2.439 39.452 1.00 77.81 71 ASP A O 1
ATOM 547 N N . THR A 1 72 ? -40.886 -4.001 38.008 1.00 76.62 72 THR A N 1
ATOM 548 C CA . THR A 1 72 ? -41.908 -4.992 38.365 1.00 76.62 72 THR A CA 1
ATOM 549 C C . THR A 1 72 ? -41.758 -5.422 39.827 1.00 76.62 72 THR A C 1
ATOM 551 O O . THR A 1 72 ? -42.740 -5.443 40.560 1.00 76.62 72 THR A O 1
ATOM 554 N N . LEU A 1 73 ? -40.530 -5.676 40.295 1.00 72.56 73 LEU A N 1
ATOM 555 C CA . LEU A 1 73 ? -40.239 -6.074 41.678 1.00 72.56 73 LEU A CA 1
ATOM 556 C C . LEU A 1 73 ? -40.572 -4.970 42.696 1.00 72.56 73 LEU A C 1
ATOM 558 O O . LEU A 1 73 ? -41.061 -5.256 43.793 1.00 72.56 73 LEU A O 1
ATOM 562 N N . ARG A 1 74 ? -40.325 -3.705 42.323 1.00 71.00 74 ARG A N 1
ATOM 563 C CA . ARG A 1 74 ? -40.745 -2.516 43.080 1.00 71.00 74 ARG A CA 1
ATOM 564 C C . ARG A 1 74 ? -42.265 -2.413 43.146 1.00 71.00 74 ARG A C 1
ATOM 566 O O . ARG A 1 74 ? -42.792 -2.137 44.220 1.00 71.00 74 ARG A O 1
ATOM 573 N N . ALA A 1 75 ? -42.955 -2.651 42.032 1.00 74.31 75 ALA A N 1
ATOM 574 C CA . ALA A 1 75 ? -44.413 -2.622 41.957 1.00 74.31 75 ALA A CA 1
ATOM 575 C C . ALA A 1 75 ? -45.075 -3.771 42.743 1.00 74.31 75 ALA A C 1
ATOM 577 O O . ALA A 1 75 ? -46.155 -3.581 43.295 1.00 74.31 75 ALA A O 1
ATOM 578 N N . THR A 1 76 ? -44.427 -4.939 42.854 1.00 75.31 76 THR A N 1
ATOM 579 C CA . THR A 1 76 ? -44.955 -6.108 43.584 1.00 75.31 76 THR A CA 1
ATOM 580 C C . THR A 1 76 ? -44.647 -6.117 45.088 1.00 75.31 76 THR A C 1
ATOM 582 O O . THR A 1 76 ? -45.109 -7.012 45.790 1.00 75.31 76 THR A O 1
ATOM 585 N N . GLY A 1 77 ? -43.905 -5.135 45.618 1.00 60.97 77 GLY A N 1
ATOM 586 C CA . GLY A 1 77 ? -43.808 -4.899 47.067 1.00 60.97 77 GLY A CA 1
ATOM 587 C C . GLY A 1 77 ? -42.818 -5.775 47.851 1.00 60.97 77 GLY A C 1
ATOM 588 O O . GLY A 1 77 ? -42.910 -5.850 49.077 1.00 60.97 77 GLY A O 1
ATOM 589 N N . SER A 1 78 ? -41.840 -6.404 47.194 1.00 62.22 78 SER A N 1
ATOM 590 C CA . SER A 1 78 ? -40.810 -7.230 47.848 1.00 62.22 78 SER A CA 1
ATOM 591 C C . SER A 1 78 ? -39.768 -6.380 48.607 1.00 62.22 78 SER A C 1
ATOM 593 O O . SER A 1 78 ? -38.643 -6.223 48.154 1.00 62.22 78 SER A O 1
ATOM 595 N N . GLY A 1 79 ? -40.145 -5.815 49.762 1.00 61.44 79 GLY A N 1
ATOM 596 C CA . GLY A 1 79 ? -39.261 -5.312 50.831 1.00 61.44 79 GLY A CA 1
ATOM 597 C C . GLY A 1 79 ? -38.277 -4.174 50.487 1.00 61.44 79 GLY A C 1
ATOM 598 O O . GLY A 1 79 ? -37.263 -4.375 49.822 1.00 61.44 79 GLY A O 1
ATOM 599 N N . ALA A 1 80 ? -38.482 -2.991 51.084 1.00 61.69 80 ALA A N 1
ATOM 600 C CA . ALA A 1 80 ? -37.649 -1.787 50.910 1.00 61.69 80 ALA A CA 1
ATOM 601 C C . ALA A 1 80 ? -36.127 -1.977 51.159 1.00 61.69 80 ALA A C 1
ATOM 603 O O . ALA A 1 80 ? -35.312 -1.232 50.610 1.00 61.69 80 ALA A O 1
ATOM 604 N N . GLY A 1 81 ? -35.721 -2.985 51.943 1.00 65.31 81 GLY A N 1
ATOM 605 C CA . GLY A 1 81 ? -34.309 -3.314 52.193 1.00 65.31 81 GLY A CA 1
ATOM 606 C C . GLY A 1 81 ? -33.653 -4.203 51.125 1.00 65.31 81 GLY A C 1
ATOM 607 O O . GLY A 1 81 ? -32.480 -4.013 50.809 1.00 65.31 81 GLY A O 1
ATOM 608 N N . GLY A 1 82 ? -34.402 -5.136 50.525 1.00 72.69 82 GLY A N 1
ATOM 609 C CA . GLY A 1 82 ? -33.877 -6.075 49.523 1.00 72.69 82 GLY A CA 1
ATOM 610 C C . GLY A 1 82 ? -33.660 -5.420 48.160 1.00 72.69 82 GLY A C 1
ATOM 611 O O . GLY A 1 82 ? -32.622 -5.620 47.532 1.00 72.69 82 GLY A O 1
ATOM 612 N N . ALA A 1 83 ? -34.594 -4.560 47.742 1.00 72.31 83 ALA A N 1
ATOM 613 C CA . ALA A 1 83 ? -34.484 -3.809 46.491 1.00 72.31 83 ALA A CA 1
ATOM 614 C C . ALA A 1 83 ? -33.282 -2.843 46.485 1.00 72.31 83 ALA A C 1
ATOM 616 O O . ALA A 1 83 ? -32.594 -2.719 45.475 1.00 72.31 83 ALA A O 1
ATOM 617 N N . THR A 1 84 ? -32.983 -2.202 47.619 1.00 72.19 84 THR A N 1
ATOM 618 C CA . THR A 1 84 ? -31.854 -1.262 47.742 1.00 72.19 84 THR A CA 1
ATOM 619 C C . THR A 1 84 ? -30.504 -1.989 47.732 1.00 72.19 84 THR A C 1
ATOM 621 O O . THR A 1 84 ? -29.574 -1.546 47.059 1.00 72.19 84 THR A O 1
ATOM 624 N N . ALA A 1 85 ? -30.405 -3.138 48.411 1.00 74.56 85 ALA A N 1
ATOM 625 C CA . ALA A 1 85 ? -29.200 -3.970 48.400 1.00 74.56 85 ALA A CA 1
ATOM 626 C C . ALA A 1 85 ? -28.918 -4.558 47.007 1.00 74.56 85 ALA A C 1
ATOM 628 O O . ALA A 1 85 ? -27.776 -4.546 46.547 1.00 74.56 85 ALA A O 1
ATOM 629 N N . LEU A 1 86 ? -29.959 -5.014 46.304 1.00 74.25 86 LEU A N 1
ATOM 630 C CA . LEU A 1 86 ? -29.827 -5.562 44.955 1.00 74.25 86 LEU A CA 1
ATOM 631 C C . LEU A 1 86 ? -29.485 -4.471 43.931 1.00 74.25 86 LEU A C 1
ATOM 633 O O . LEU A 1 86 ? -28.648 -4.701 43.066 1.00 74.25 86 LEU A O 1
ATOM 637 N N . ALA A 1 87 ? -30.041 -3.263 44.068 1.00 76.69 87 ALA A N 1
ATOM 638 C CA . ALA A 1 87 ? -29.672 -2.119 43.233 1.00 76.69 87 ALA A CA 1
ATOM 639 C C . ALA A 1 87 ? -28.207 -1.690 43.431 1.00 76.69 87 ALA A C 1
ATOM 641 O O . ALA A 1 87 ? -27.521 -1.395 42.454 1.00 76.69 87 ALA A O 1
ATOM 642 N N . GLN A 1 88 ? -27.699 -1.696 44.669 1.00 79.50 88 GLN A N 1
ATOM 643 C CA . GLN A 1 88 ? -26.283 -1.420 44.940 1.00 79.50 88 GLN A CA 1
ATOM 644 C C . GLN A 1 88 ? -25.372 -2.526 44.394 1.00 79.50 88 GLN A C 1
ATOM 646 O O . GLN A 1 88 ? -24.373 -2.220 43.748 1.00 79.50 88 GLN A O 1
ATOM 651 N N . ALA A 1 89 ? -25.743 -3.798 44.571 1.00 79.44 89 ALA A N 1
ATOM 652 C CA . ALA A 1 89 ? -25.005 -4.926 44.004 1.00 79.44 89 ALA A CA 1
ATOM 653 C C . ALA A 1 89 ? -24.988 -4.887 42.465 1.00 79.44 89 ALA A C 1
ATOM 655 O O . ALA A 1 89 ? -23.941 -5.094 41.855 1.00 79.44 89 ALA A O 1
ATOM 656 N N . ALA A 1 90 ? -26.118 -4.556 41.835 1.00 79.69 90 ALA A N 1
ATOM 657 C CA . ALA A 1 90 ? -26.220 -4.372 40.392 1.00 79.69 90 ALA A CA 1
ATOM 658 C C . ALA A 1 90 ? -25.374 -3.185 39.908 1.00 79.69 90 ALA A C 1
ATOM 660 O O . ALA A 1 90 ? -24.681 -3.309 38.902 1.00 79.69 90 ALA A O 1
ATOM 661 N N . LEU A 1 91 ? -25.360 -2.061 40.637 1.00 80.75 91 LEU A N 1
ATOM 662 C CA . LEU A 1 91 ? -24.518 -0.906 40.314 1.00 80.75 91 LEU A CA 1
ATOM 663 C C . LEU A 1 91 ? -23.024 -1.251 40.395 1.00 80.75 91 LEU A C 1
ATOM 665 O O . LEU A 1 91 ? -22.281 -0.940 39.466 1.00 80.75 91 LEU A O 1
ATOM 669 N N . SER A 1 92 ? -22.585 -1.930 41.459 1.00 81.69 92 SER A N 1
ATOM 670 C CA . SER A 1 92 ? -21.199 -2.400 41.593 1.00 81.69 92 SER A CA 1
ATOM 671 C C . SER A 1 92 ? -20.835 -3.426 40.515 1.00 81.69 92 SER A C 1
ATOM 673 O O . SER A 1 92 ? -19.751 -3.349 39.937 1.00 81.69 92 SER A O 1
ATOM 675 N N . SER A 1 93 ? -21.750 -4.344 40.186 1.00 83.50 93 SER A N 1
ATOM 676 C CA . SER A 1 93 ? -21.574 -5.307 39.094 1.00 83.50 93 SER A CA 1
ATOM 677 C C . SER A 1 93 ? -21.443 -4.598 37.745 1.00 83.50 93 SER A C 1
ATOM 679 O O . SER A 1 93 ? -20.539 -4.910 36.974 1.00 83.50 93 SER A O 1
ATOM 681 N N . LYS A 1 94 ? -22.285 -3.596 37.470 1.00 84.56 94 LYS A N 1
ATOM 682 C CA . LYS A 1 94 ? -22.224 -2.787 36.249 1.00 84.56 94 LYS A CA 1
ATOM 683 C C . LYS A 1 94 ? -20.912 -2.019 36.151 1.00 84.56 94 LYS A C 1
ATOM 685 O O . LYS A 1 94 ? -20.284 -2.051 35.104 1.00 84.56 94 LYS A O 1
ATOM 690 N N . GLN A 1 95 ? -20.454 -1.392 37.233 1.00 83.75 95 GLN A N 1
ATOM 691 C CA . GLN A 1 95 ? -19.157 -0.708 37.256 1.00 83.75 95 GLN A CA 1
ATOM 692 C C . GLN A 1 95 ? -17.994 -1.667 36.958 1.00 83.75 95 GLN A C 1
ATOM 694 O O . GLN A 1 95 ? -17.110 -1.316 36.179 1.00 83.75 95 GLN A O 1
ATOM 699 N N . GLY A 1 96 ? -18.009 -2.885 37.512 1.00 85.50 96 GLY A N 1
ATOM 700 C CA . GLY A 1 96 ? -16.998 -3.908 37.220 1.00 85.50 96 GLY A CA 1
ATOM 701 C C . GLY A 1 96 ? -17.032 -4.406 35.768 1.00 85.50 96 GLY A C 1
ATOM 702 O O . GLY A 1 96 ? -15.981 -4.552 35.136 1.00 85.50 96 GLY A O 1
ATOM 703 N N . VAL A 1 97 ? -18.232 -4.613 35.215 1.00 83.00 97 VAL A N 1
ATOM 704 C CA . VAL A 1 97 ? -18.428 -5.011 33.811 1.00 83.00 97 VAL A CA 1
ATOM 705 C C . VAL A 1 97 ? -18.005 -3.888 32.863 1.00 83.00 97 VAL A C 1
ATOM 707 O O . VAL A 1 97 ? -17.213 -4.135 31.961 1.00 83.00 97 VAL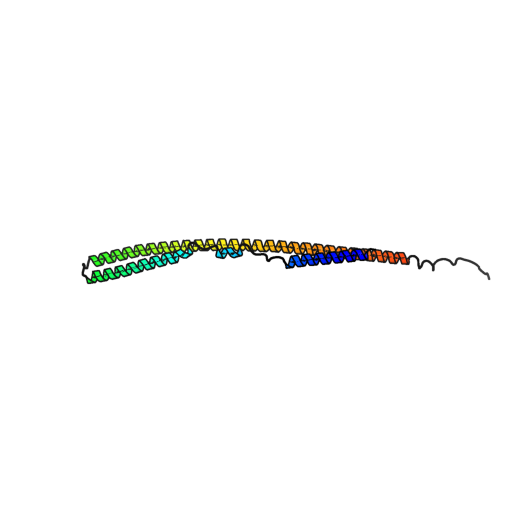 A O 1
ATOM 710 N N . SER A 1 98 ? -18.441 -2.648 33.093 1.00 83.00 98 SER A N 1
ATOM 711 C CA . SER A 1 98 ? -18.053 -1.488 32.283 1.00 83.00 98 SER A CA 1
ATOM 712 C C . SER A 1 98 ? -16.547 -1.231 32.328 1.00 83.00 98 SER A C 1
ATOM 714 O O . SER A 1 98 ? -15.950 -0.963 31.291 1.00 83.00 98 SER A O 1
ATOM 716 N N . ALA A 1 99 ? -15.904 -1.369 33.494 1.00 83.81 99 ALA A N 1
ATOM 717 C CA . ALA A 1 99 ? -14.449 -1.262 33.597 1.00 83.81 99 ALA A CA 1
ATOM 718 C C . ALA A 1 99 ? -13.733 -2.360 32.791 1.00 83.81 99 ALA A C 1
ATOM 720 O O . ALA A 1 99 ? -12.730 -2.084 32.133 1.00 83.81 99 ALA A O 1
ATOM 721 N N . SER A 1 100 ? -14.263 -3.587 32.799 1.00 84.69 100 SER A N 1
ATOM 722 C CA . SER A 1 100 ? -13.715 -4.697 32.011 1.00 84.69 100 SER A CA 1
ATOM 723 C C . SER A 1 100 ? -13.911 -4.494 30.505 1.00 84.69 100 SER A C 1
ATOM 725 O O . SER A 1 100 ? -12.981 -4.743 29.743 1.00 84.69 100 SER A O 1
ATOM 727 N N . ILE A 1 101 ? -15.076 -3.995 30.072 1.00 83.94 101 ILE A N 1
ATOM 728 C CA . ILE A 1 101 ? -15.350 -3.656 28.665 1.00 83.94 101 ILE A CA 1
ATOM 729 C C . ILE A 1 101 ? -14.412 -2.543 28.200 1.00 83.94 101 ILE A C 1
ATOM 731 O O . ILE A 1 101 ? -13.741 -2.715 27.191 1.00 83.94 101 ILE A O 1
ATOM 735 N N . ALA A 1 102 ? -14.263 -1.465 28.973 1.00 83.75 102 ALA A N 1
ATOM 736 C CA . ALA A 1 102 ? -13.352 -0.372 28.631 1.00 83.75 102 ALA A CA 1
ATOM 737 C C . ALA A 1 102 ? -11.891 -0.849 28.508 1.00 83.75 102 ALA A C 1
ATOM 739 O O . ALA A 1 102 ? -11.156 -0.421 27.617 1.00 83.75 102 ALA A O 1
ATOM 740 N N . GLN A 1 103 ? -11.455 -1.774 29.372 1.00 89.12 103 GLN A N 1
ATOM 741 C CA . GLN A 1 103 ? -10.134 -2.396 29.247 1.00 89.12 103 GLN A CA 1
ATOM 742 C C . GLN A 1 103 ? -10.011 -3.266 27.989 1.00 89.12 103 GLN A C 1
ATOM 744 O O . GLN A 1 103 ? -8.963 -3.240 27.339 1.00 89.12 103 GLN A O 1
ATOM 749 N N . GLN A 1 104 ? -11.050 -4.029 27.638 1.00 85.50 104 GLN A N 1
ATOM 750 C CA . GLN A 1 104 ? -11.081 -4.834 26.415 1.00 85.50 104 GLN A CA 1
ATOM 751 C C . GLN A 1 104 ? -11.089 -3.954 25.162 1.00 85.50 104 GLN A C 1
ATOM 753 O O . GLN A 1 104 ? -10.337 -4.232 24.235 1.00 85.50 104 GLN A O 1
ATOM 758 N N . GLU A 1 105 ? -11.854 -2.864 25.149 1.00 85.69 105 GLU A N 1
ATOM 759 C CA . GLU A 1 105 ? -11.867 -1.881 24.065 1.00 85.69 105 GLU A CA 1
ATOM 760 C C . GLU A 1 105 ? -10.502 -1.241 23.866 1.00 85.69 105 GLU A C 1
ATOM 762 O O . GLU A 1 105 ? -9.985 -1.247 22.752 1.00 85.69 105 GLU A O 1
ATOM 767 N N . ALA A 1 106 ? -9.865 -0.777 24.943 1.00 88.62 106 ALA A N 1
ATOM 768 C CA . ALA A 1 106 ? -8.527 -0.204 24.865 1.00 88.62 106 ALA A CA 1
ATOM 769 C C . ALA A 1 106 ? -7.501 -1.213 24.312 1.00 88.62 106 ALA A C 1
ATOM 771 O O . ALA A 1 106 ? -6.617 -0.852 23.529 1.00 88.62 106 ALA A O 1
ATOM 772 N N . GLN A 1 107 ? -7.614 -2.494 24.683 1.00 89.75 107 GLN A N 1
ATOM 773 C CA . GLN A 1 107 ? -6.771 -3.557 24.126 1.00 89.75 107 GLN A CA 1
ATOM 774 C C . GLN A 1 107 ? -7.086 -3.838 22.652 1.00 89.75 107 GLN A C 1
ATOM 776 O O . GLN A 1 107 ? -6.161 -3.925 21.844 1.00 89.75 107 GLN A O 1
ATOM 781 N N . ASN A 1 108 ? -8.362 -3.936 22.283 1.00 88.06 108 ASN A N 1
ATOM 782 C CA . ASN A 1 108 ? -8.809 -4.176 20.912 1.00 88.06 108 ASN A CA 1
ATOM 783 C C . ASN A 1 108 ? -8.395 -3.032 19.986 1.00 88.06 108 ASN A C 1
ATOM 785 O O . ASN A 1 108 ? -7.899 -3.268 18.884 1.00 88.06 108 ASN A O 1
ATOM 789 N N . GLU A 1 109 ? -8.528 -1.791 20.444 1.00 87.38 109 GLU A N 1
ATOM 790 C CA . GLU A 1 109 ? -8.104 -0.613 19.703 1.00 87.38 109 GLU A CA 1
ATOM 791 C C . GLU A 1 109 ? -6.585 -0.575 19.534 1.00 87.38 109 GLU A C 1
ATOM 793 O O . GLU A 1 109 ? -6.094 -0.315 18.433 1.00 87.38 109 GLU A O 1
ATOM 798 N N . LYS A 1 110 ? -5.826 -0.934 20.576 1.00 90.75 110 LYS A N 1
ATOM 799 C CA . LYS A 1 110 ? -4.372 -1.084 20.477 1.00 90.75 110 LYS A CA 1
ATOM 800 C C . LYS A 1 110 ? -3.977 -2.162 19.466 1.00 90.75 110 LYS A C 1
ATOM 802 O O . LYS A 1 110 ? -3.097 -1.909 18.645 1.00 90.75 110 LYS A O 1
ATOM 807 N N . LEU A 1 111 ? -4.616 -3.333 19.490 1.00 90.19 111 LEU A N 1
ATOM 808 C CA . LEU A 1 111 ? -4.371 -4.412 18.522 1.00 90.19 111 LEU A CA 1
ATOM 809 C C . LEU A 1 111 ? -4.702 -3.964 17.097 1.00 90.19 111 LEU A C 1
ATOM 811 O O . LEU A 1 111 ? -3.914 -4.183 16.177 1.00 90.19 111 LEU A O 1
ATOM 815 N N . ARG A 1 112 ? -5.820 -3.255 16.916 1.00 87.88 112 ARG A N 1
ATOM 816 C CA . ARG A 1 112 ? -6.216 -2.678 15.629 1.00 87.88 112 ARG A CA 1
ATOM 817 C C . ARG A 1 112 ? -5.193 -1.673 15.117 1.00 87.88 112 ARG A C 1
ATOM 819 O O . ARG A 1 112 ? -4.791 -1.773 13.959 1.00 87.88 112 ARG A O 1
ATOM 826 N N . ALA A 1 113 ? -4.750 -0.747 15.965 1.00 89.38 113 ALA A N 1
ATOM 827 C CA . ALA A 1 113 ? -3.737 0.245 15.623 1.00 89.38 113 ALA A CA 1
ATOM 828 C C . ALA A 1 113 ? -2.389 -0.410 15.279 1.00 89.38 113 ALA A C 1
ATOM 830 O O . ALA A 1 113 ? -1.749 -0.030 14.301 1.00 89.38 113 ALA A O 1
ATOM 831 N N . GLN A 1 114 ? -1.980 -1.439 16.027 1.00 90.69 114 GLN A N 1
ATOM 832 C CA . GLN A 1 114 ? -0.772 -2.216 15.737 1.00 90.69 114 GLN A CA 1
ATOM 833 C C . GLN A 1 114 ? -0.873 -2.959 14.402 1.00 90.69 114 GLN A C 1
ATOM 835 O O . GLN A 1 114 ? 0.049 -2.877 13.590 1.00 90.69 114 GLN A O 1
ATOM 840 N N . GLY A 1 115 ? -1.998 -3.632 14.150 1.00 89.38 115 GLY A N 1
ATOM 841 C CA . GLY A 1 115 ? -2.264 -4.299 12.879 1.00 89.38 115 GLY A CA 1
ATOM 842 C C . GLY A 1 115 ? -2.247 -3.321 11.708 1.00 89.38 115 GLY A C 1
ATOM 843 O O . GLY A 1 115 ? -1.656 -3.617 10.674 1.00 89.38 115 GLY A O 1
ATOM 844 N N . GLN A 1 116 ? -2.804 -2.121 11.896 1.00 87.88 116 GLN A N 1
ATOM 845 C CA . GLN A 1 116 ? -2.813 -1.077 10.875 1.00 87.88 116 GLN A CA 1
ATOM 846 C C . GLN A 1 116 ? -1.401 -0.568 10.582 1.00 87.88 116 GLN A C 1
ATOM 848 O O . GLN A 1 116 ? -0.997 -0.513 9.425 1.00 87.88 116 GLN A O 1
ATOM 853 N N . ALA A 1 117 ? -0.614 -0.276 11.618 1.00 90.81 117 ALA A N 1
ATOM 854 C CA . ALA A 1 117 ? 0.771 0.155 11.452 1.00 90.81 117 ALA A CA 1
ATOM 855 C C . ALA A 1 117 ? 1.634 -0.924 10.772 1.00 90.81 117 ALA A C 1
ATOM 857 O O . ALA A 1 117 ? 2.533 -0.613 9.990 1.00 90.81 117 ALA A O 1
ATOM 858 N N . GLN A 1 118 ? 1.382 -2.204 11.057 1.00 90.12 118 GLN A N 1
ATOM 859 C CA . GLN A 1 118 ? 2.079 -3.309 10.402 1.00 90.12 118 GLN A CA 1
ATOM 860 C C . GLN A 1 118 ? 1.662 -3.460 8.934 1.00 90.12 118 GLN A C 1
ATOM 862 O O . GLN A 1 118 ? 2.528 -3.646 8.079 1.00 90.12 118 GLN A O 1
ATOM 867 N N . LEU A 1 119 ? 0.367 -3.330 8.643 1.00 88.19 119 LEU A N 1
ATOM 868 C CA . LEU A 1 119 ? -0.175 -3.320 7.287 1.00 88.19 119 LEU A CA 1
ATOM 869 C C . LEU A 1 119 ? 0.453 -2.192 6.460 1.00 88.19 119 LEU A C 1
ATOM 871 O O . LEU A 1 119 ? 0.994 -2.438 5.386 1.00 88.19 119 LEU A O 1
ATOM 875 N N . GLU A 1 120 ? 0.455 -0.969 6.989 1.00 88.00 120 GLU A N 1
ATOM 876 C CA . GLU A 1 120 ? 1.046 0.200 6.331 1.00 88.00 120 GLU A CA 1
ATOM 877 C C . GLU A 1 120 ? 2.534 0.003 6.047 1.00 88.00 120 GLU A C 1
ATOM 879 O O . GLU A 1 120 ? 2.992 0.308 4.947 1.00 88.00 120 GLU A O 1
ATOM 884 N N . LYS A 1 121 ? 3.290 -0.579 6.987 1.00 89.12 121 LYS A N 1
ATOM 885 C CA . LYS A 1 121 ? 4.700 -0.931 6.760 1.00 89.12 121 LYS A CA 1
ATOM 886 C C . LYS A 1 121 ? 4.872 -1.929 5.618 1.00 89.12 121 LYS A C 1
ATOM 888 O O . LYS A 1 121 ? 5.781 -1.761 4.808 1.00 89.12 121 LYS A O 1
ATOM 893 N N . GLN A 1 122 ? 4.029 -2.958 5.544 1.00 87.06 122 GLN A N 1
ATOM 894 C CA . GLN A 1 122 ? 4.095 -3.952 4.470 1.00 87.06 122 GLN A CA 1
ATOM 895 C C . GLN A 1 122 ? 3.740 -3.340 3.113 1.00 87.06 122 GLN A C 1
ATOM 897 O O . GLN A 1 122 ? 4.441 -3.586 2.134 1.00 87.06 122 GLN A O 1
ATOM 902 N N . LEU A 1 123 ? 2.709 -2.494 3.061 1.00 87.56 123 LEU A N 1
ATOM 903 C CA . LEU A 1 123 ? 2.328 -1.781 1.843 1.00 87.56 123 LEU A CA 1
ATOM 904 C C . LEU A 1 123 ? 3.411 -0.799 1.396 1.00 87.56 123 LEU A C 1
ATOM 906 O O . LEU A 1 123 ? 3.744 -0.759 0.216 1.00 87.56 123 LEU A O 1
ATOM 910 N N . ALA A 1 124 ? 4.004 -0.044 2.321 1.00 87.75 124 ALA A N 1
ATOM 911 C CA . ALA A 1 124 ? 5.113 0.852 2.013 1.00 87.75 124 ALA A CA 1
ATOM 912 C C . ALA A 1 124 ? 6.325 0.080 1.472 1.00 87.75 124 ALA A C 1
ATOM 914 O O . ALA A 1 124 ? 6.890 0.463 0.451 1.00 87.75 124 ALA A O 1
ATOM 915 N N . ALA A 1 125 ? 6.689 -1.042 2.101 1.00 88.44 125 ALA A N 1
ATOM 916 C CA . ALA A 1 125 ? 7.772 -1.896 1.620 1.00 88.44 125 ALA A CA 1
ATOM 917 C C . ALA A 1 125 ? 7.486 -2.445 0.212 1.00 88.44 125 ALA A C 1
ATOM 919 O O . ALA A 1 125 ? 8.359 -2.384 -0.652 1.00 88.44 125 ALA A O 1
ATOM 920 N N . ALA A 1 126 ? 6.260 -2.915 -0.036 1.00 86.62 126 ALA A N 1
ATOM 921 C CA . ALA A 1 126 ? 5.826 -3.406 -1.342 1.00 86.62 126 ALA A CA 1
ATOM 922 C C . ALA A 1 126 ? 5.843 -2.308 -2.422 1.00 86.62 126 ALA A C 1
ATOM 924 O O . ALA A 1 126 ? 6.245 -2.558 -3.560 1.00 86.62 126 ALA A O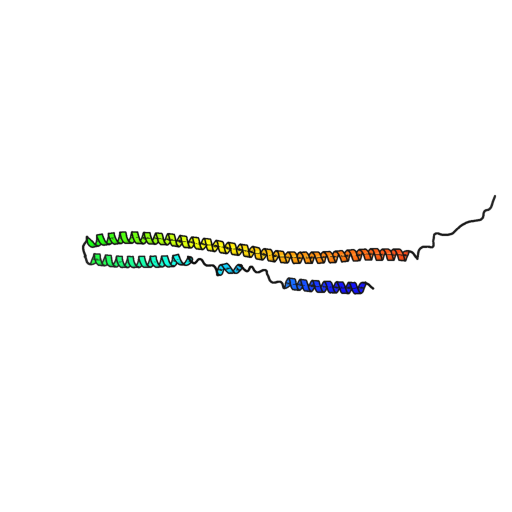 1
ATOM 925 N N . LYS A 1 127 ? 5.450 -1.077 -2.068 1.00 86.62 127 LYS A N 1
ATOM 926 C CA . LYS A 1 127 ? 5.532 0.091 -2.957 1.00 86.62 127 LYS A CA 1
ATOM 927 C C . LYS A 1 127 ? 6.971 0.392 -3.335 1.00 86.62 127 LYS A C 1
ATOM 929 O O . LYS A 1 127 ? 7.276 0.434 -4.521 1.00 86.62 127 LYS A O 1
ATOM 934 N N . VAL A 1 128 ? 7.860 0.498 -2.348 1.00 88.75 128 VAL A N 1
ATOM 935 C CA . VAL A 1 128 ? 9.285 0.768 -2.581 1.00 88.75 128 VAL A CA 1
ATOM 936 C C . VAL A 1 128 ? 9.921 -0.325 -3.442 1.00 88.75 128 VAL A C 1
ATOM 938 O O . VAL A 1 128 ? 10.612 -0.012 -4.408 1.00 88.75 128 VAL A O 1
ATOM 941 N N . SER A 1 129 ? 9.670 -1.607 -3.155 1.00 88.75 129 SER A N 1
ATOM 942 C CA . SER A 1 129 ? 10.205 -2.700 -3.980 1.00 88.75 129 SER A CA 1
ATOM 943 C C . SER A 1 129 ? 9.658 -2.668 -5.405 1.00 88.75 129 SER A C 1
ATOM 945 O O . SER A 1 129 ? 10.378 -2.946 -6.364 1.00 88.75 129 SER A O 1
ATOM 947 N N . GLY A 1 130 ? 8.386 -2.305 -5.551 1.00 88.12 130 GLY A N 1
ATOM 948 C CA . GLY A 1 130 ? 7.745 -2.155 -6.843 1.00 88.12 130 GLY A CA 1
ATOM 949 C C . GLY A 1 130 ? 8.308 -0.999 -7.664 1.00 88.12 130 GLY A C 1
ATOM 950 O O . GLY A 1 130 ? 8.621 -1.180 -8.839 1.00 88.12 130 GLY A O 1
ATOM 951 N N . GLU A 1 131 ? 8.508 0.162 -7.045 1.00 86.69 131 GLU A N 1
ATOM 952 C CA . GLU A 1 131 ? 9.151 1.319 -7.673 1.00 86.69 131 GLU A CA 1
ATOM 953 C C . GLU A 1 131 ? 10.589 1.003 -8.087 1.00 86.69 131 GLU A C 1
ATOM 955 O O . GLU A 1 131 ? 10.963 1.275 -9.224 1.00 86.69 131 GLU A O 1
ATOM 960 N N . GLN A 1 132 ? 11.375 0.349 -7.224 1.00 87.62 132 GLN A N 1
ATOM 961 C CA . GLN A 1 132 ? 12.735 -0.090 -7.558 1.00 87.62 132 GLN A CA 1
ATOM 962 C C . GLN A 1 132 ? 12.753 -1.072 -8.735 1.00 87.62 132 GLN A C 1
ATOM 964 O O . GLN A 1 132 ? 13.623 -0.984 -9.604 1.00 87.62 132 GLN A O 1
ATOM 969 N N . PHE A 1 133 ? 11.792 -1.998 -8.791 1.00 90.56 133 PHE A N 1
ATOM 970 C CA . PHE A 1 133 ? 11.666 -2.924 -9.912 1.00 90.56 133 PHE A CA 1
ATOM 971 C C . PHE A 1 133 ? 11.360 -2.184 -11.214 1.00 90.56 133 PHE A C 1
ATOM 973 O O . PHE A 1 133 ? 12.034 -2.416 -12.221 1.00 90.56 133 PHE A O 1
ATOM 980 N N . VAL A 1 134 ? 10.369 -1.286 -11.191 1.00 88.25 134 VAL A N 1
ATOM 981 C CA . VAL A 1 134 ? 9.996 -0.493 -12.366 1.00 88.25 134 VAL A CA 1
ATOM 982 C C . VAL A 1 134 ? 11.177 0.352 -12.818 1.00 88.25 134 VAL A C 1
ATOM 984 O O . VAL A 1 134 ? 11.540 0.300 -13.989 1.00 88.25 134 VAL A O 1
ATOM 987 N N . PHE A 1 135 ? 11.827 1.055 -11.893 1.00 89.25 135 PHE A N 1
ATOM 988 C CA . PHE A 1 135 ? 12.998 1.879 -12.163 1.00 89.25 135 PHE A CA 1
ATOM 989 C C . PHE A 1 135 ? 14.128 1.070 -12.811 1.00 89.25 135 PHE A C 1
ATOM 991 O O . PHE A 1 135 ? 14.563 1.395 -13.912 1.00 89.25 135 PHE A O 1
ATOM 998 N N . GLY A 1 136 ? 14.539 -0.049 -12.207 1.00 88.88 136 GLY A N 1
ATOM 999 C CA . GLY A 1 136 ? 15.611 -0.883 -12.755 1.00 88.88 136 GLY A CA 1
ATOM 1000 C C . GLY A 1 136 ? 15.252 -1.553 -14.088 1.00 88.88 136 GLY A C 1
ATOM 1001 O O . GLY A 1 136 ? 16.127 -1.805 -14.921 1.00 88.88 136 GLY A O 1
ATOM 1002 N N . ALA A 1 137 ? 13.974 -1.856 -14.325 1.00 88.06 137 ALA A N 1
ATOM 1003 C CA . ALA A 1 137 ? 13.507 -2.332 -15.623 1.00 88.06 137 ALA A CA 1
ATOM 1004 C C . ALA A 1 137 ? 13.525 -1.213 -16.679 1.00 88.06 137 ALA A C 1
ATOM 1006 O O . ALA A 1 137 ? 13.887 -1.480 -17.829 1.00 88.06 137 ALA A O 1
ATOM 1007 N N . THR A 1 138 ? 13.184 0.021 -16.297 1.00 86.25 138 THR A N 1
ATOM 1008 C CA . THR A 1 138 ? 13.235 1.206 -17.164 1.00 86.25 138 THR A CA 1
ATOM 1009 C C . THR A 1 138 ? 14.675 1.525 -17.538 1.00 86.25 138 THR A C 1
ATOM 1011 O O . THR A 1 138 ? 14.980 1.560 -18.728 1.00 86.25 138 THR A O 1
ATOM 1014 N N . GLU A 1 139 ? 15.589 1.603 -16.567 1.00 88.56 139 GLU A N 1
ATOM 1015 C CA . GLU A 1 139 ? 17.017 1.843 -16.817 1.00 88.56 139 GLU A CA 1
ATOM 1016 C C . GLU A 1 139 ? 17.618 0.802 -17.768 1.00 88.56 139 GLU A C 1
ATOM 1018 O O . GLU A 1 139 ? 18.350 1.140 -18.698 1.00 88.56 139 GLU A O 1
ATOM 1023 N N . ARG A 1 140 ? 17.275 -0.485 -17.607 1.00 87.50 140 ARG A N 1
ATOM 1024 C CA . ARG A 1 140 ? 17.724 -1.530 -18.544 1.00 87.50 140 ARG A CA 1
ATOM 1025 C C . ARG A 1 140 ? 17.231 -1.281 -19.967 1.00 87.50 140 ARG A C 1
ATOM 1027 O O . ARG A 1 140 ? 17.977 -1.534 -20.916 1.00 87.50 140 ARG A O 1
ATOM 1034 N N . ARG A 1 141 ? 15.992 -0.810 -20.145 1.00 86.81 141 ARG A N 1
ATOM 1035 C CA . ARG A 1 141 ? 15.462 -0.455 -21.473 1.00 86.81 141 ARG A CA 1
ATOM 1036 C C . ARG A 1 141 ? 16.161 0.778 -22.032 1.00 86.81 141 ARG A C 1
ATOM 1038 O O . ARG A 1 141 ? 16.511 0.769 -23.209 1.00 86.81 141 ARG A O 1
ATOM 1045 N N . GLU A 1 142 ? 16.388 1.799 -21.217 1.00 84.31 142 GLU A N 1
ATOM 1046 C CA . GLU A 1 142 ? 17.084 3.023 -21.622 1.00 84.31 142 GLU A CA 1
ATOM 1047 C C . GLU A 1 142 ? 18.532 2.739 -22.025 1.00 84.31 142 GLU A C 1
ATOM 1049 O O . GLU A 1 142 ? 18.965 3.154 -23.097 1.00 84.31 142 GLU A O 1
ATOM 1054 N N . MET A 1 143 ? 19.253 1.918 -21.262 1.00 87.06 143 MET A N 1
ATOM 1055 C CA . MET A 1 143 ? 20.601 1.462 -21.610 1.00 87.06 143 MET A CA 1
ATOM 1056 C C . MET A 1 143 ? 20.637 0.695 -22.937 1.00 87.06 143 MET A C 1
ATOM 1058 O O . MET A 1 143 ? 21.554 0.874 -23.739 1.00 87.06 143 MET A O 1
ATOM 1062 N N . GLN A 1 144 ? 19.636 -0.146 -23.217 1.00 84.94 144 GLN A N 1
ATOM 1063 C CA . GLN A 1 144 ? 19.524 -0.813 -24.520 1.00 84.94 144 GLN A CA 1
ATOM 1064 C C . GLN A 1 144 ? 19.323 0.191 -25.661 1.00 84.94 144 GLN A C 1
ATOM 1066 O O . GLN A 1 144 ? 19.949 0.047 -26.714 1.00 84.94 144 GLN A O 1
ATOM 1071 N N . GLN A 1 145 ? 18.482 1.208 -25.453 1.00 83.88 145 GLN A N 1
ATOM 1072 C CA . GLN A 1 145 ? 18.267 2.275 -26.431 1.00 83.88 145 GLN A CA 1
ATOM 1073 C C . GLN A 1 145 ? 19.544 3.095 -26.646 1.00 83.88 145 GLN A C 1
ATOM 1075 O O . GLN A 1 145 ? 19.927 3.330 -27.791 1.00 83.88 145 GLN A O 1
ATOM 1080 N N . LEU A 1 146 ? 20.258 3.448 -25.574 1.00 84.12 146 LEU A N 1
ATOM 1081 C CA . LEU A 1 146 ? 21.517 4.189 -25.633 1.00 84.12 146 LEU A CA 1
ATOM 1082 C C . LEU A 1 146 ? 22.609 3.400 -26.368 1.00 84.12 146 LEU A C 1
ATOM 1084 O O . LEU A 1 146 ? 23.254 3.933 -27.269 1.00 84.12 146 LEU A O 1
ATOM 1088 N N . ASN A 1 147 ? 22.781 2.111 -26.056 1.00 86.50 147 ASN A N 1
ATOM 1089 C CA . ASN A 1 147 ? 23.730 1.233 -26.750 1.00 86.50 147 ASN A CA 1
ATOM 1090 C C . ASN A 1 147 ? 23.416 1.134 -28.245 1.00 86.50 147 ASN A C 1
ATOM 1092 O O . ASN A 1 147 ? 24.319 1.162 -29.084 1.00 86.50 147 ASN A O 1
ATOM 1096 N N . ARG A 1 148 ? 22.130 1.059 -28.597 1.00 82.38 148 ARG A N 1
ATOM 1097 C CA . ARG A 1 148 ? 21.692 1.046 -29.990 1.00 82.38 148 ARG A CA 1
ATOM 1098 C C . ARG A 1 148 ? 21.953 2.381 -30.684 1.00 82.38 148 ARG A C 1
ATOM 1100 O O . ARG A 1 148 ? 22.443 2.378 -31.813 1.00 82.38 148 ARG A O 1
ATOM 1107 N N . LEU A 1 149 ? 21.653 3.499 -30.025 1.00 81.81 149 LEU A N 1
ATOM 1108 C CA . LEU A 1 149 ? 21.914 4.840 -30.543 1.00 81.81 149 LEU A CA 1
ATOM 1109 C C . LEU A 1 149 ? 23.416 5.058 -30.755 1.00 81.81 149 LEU A C 1
ATOM 1111 O O . LEU A 1 149 ? 23.819 5.536 -31.810 1.00 81.81 149 LEU A O 1
ATOM 1115 N N . SER A 1 150 ? 24.247 4.620 -29.810 1.00 82.00 150 SER A N 1
ATOM 1116 C CA . SER A 1 150 ? 25.707 4.652 -29.914 1.00 82.00 150 SER A CA 1
ATOM 1117 C C . SER A 1 150 ? 26.217 3.781 -31.067 1.00 82.00 150 SER A C 1
ATOM 1119 O O . SER A 1 150 ? 27.008 4.239 -31.889 1.00 82.00 150 SER A O 1
ATOM 1121 N N . ALA A 1 151 ? 25.690 2.561 -31.230 1.00 82.75 151 ALA A N 1
ATOM 1122 C CA . ALA A 1 151 ? 26.023 1.703 -32.368 1.00 82.75 151 ALA A CA 1
ATOM 1123 C C . ALA A 1 151 ? 25.601 2.322 -33.715 1.00 82.75 151 ALA A C 1
ATOM 1125 O O . ALA A 1 151 ? 26.333 2.230 -34.703 1.00 82.75 151 ALA A O 1
ATOM 1126 N N . MET A 1 152 ? 24.441 2.986 -33.770 1.00 79.06 152 MET A N 1
ATOM 1127 C CA . MET A 1 152 ? 23.996 3.740 -34.946 1.00 79.06 152 MET A CA 1
ATOM 1128 C C . MET A 1 152 ? 24.906 4.936 -35.235 1.00 79.06 152 MET A C 1
ATOM 1130 O O . MET A 1 152 ? 25.291 5.128 -36.388 1.00 79.06 152 MET A O 1
ATOM 1134 N N . ALA A 1 153 ? 25.268 5.707 -34.209 1.00 79.19 153 ALA A N 1
ATOM 1135 C CA . ALA A 1 153 ? 26.166 6.849 -34.320 1.00 79.19 153 ALA A CA 1
ATOM 1136 C C . ALA A 1 153 ? 27.565 6.415 -34.786 1.00 79.19 153 ALA A C 1
ATOM 1138 O O . ALA A 1 153 ? 28.113 7.014 -35.707 1.00 79.19 153 ALA A O 1
ATOM 1139 N N . GLY A 1 154 ? 28.099 5.317 -34.244 1.00 81.44 154 GLY A N 1
ATOM 1140 C CA . GLY A 1 154 ? 29.362 4.717 -34.679 1.00 81.44 154 GLY A CA 1
ATOM 1141 C C . GLY A 1 154 ? 29.318 4.199 -36.120 1.00 81.44 154 GLY A C 1
ATOM 1142 O O . GLY A 1 154 ? 30.249 4.406 -36.897 1.00 81.44 154 GLY A O 1
ATOM 1143 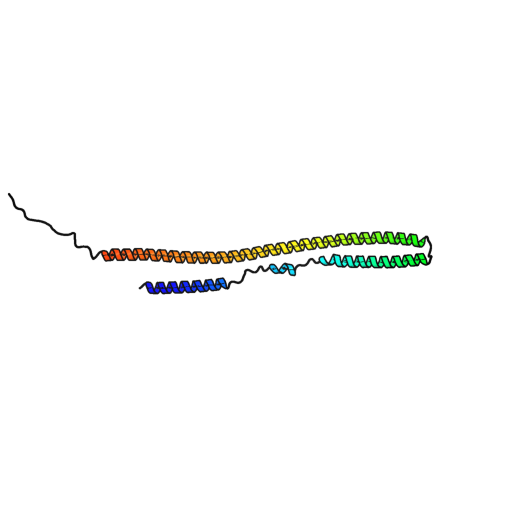N N . ALA A 1 155 ? 28.211 3.577 -36.535 1.00 75.88 155 ALA A N 1
ATOM 1144 C CA . ALA A 1 155 ? 28.032 3.164 -37.927 1.00 75.88 155 ALA A CA 1
ATOM 1145 C C . ALA A 1 155 ? 27.917 4.366 -38.885 1.00 75.88 155 ALA A C 1
ATOM 1147 O O . ALA A 1 155 ? 28.377 4.295 -40.029 1.00 75.88 155 ALA A O 1
ATOM 1148 N N . ALA A 1 156 ? 27.302 5.465 -38.438 1.00 72.44 156 ALA A N 1
ATOM 1149 C CA . ALA A 1 156 ? 27.192 6.702 -39.204 1.00 72.44 156 ALA A CA 1
ATOM 1150 C C . ALA A 1 156 ? 28.548 7.412 -39.335 1.00 72.44 156 ALA A C 1
ATOM 1152 O O . ALA A 1 156 ? 28.911 7.814 -40.442 1.00 72.44 156 ALA A O 1
ATOM 1153 N N . SER A 1 157 ? 29.328 7.498 -38.253 1.00 75.81 157 SER A N 1
ATOM 1154 C CA . SER A 1 157 ? 30.662 8.107 -38.267 1.00 75.81 157 SER A CA 1
ATOM 1155 C C . SER A 1 157 ? 31.645 7.319 -39.136 1.00 75.81 157 SER A C 1
ATOM 1157 O O . SER A 1 157 ? 32.357 7.913 -39.942 1.00 75.81 157 SER A O 1
ATOM 1159 N N . GLN A 1 158 ? 31.615 5.981 -39.096 1.00 72.06 158 GLN A N 1
ATOM 1160 C CA . GLN A 1 158 ? 32.403 5.145 -40.012 1.00 72.06 158 GLN A CA 1
ATOM 1161 C C . GLN A 1 158 ? 31.997 5.337 -41.477 1.00 72.06 158 GLN A C 1
ATOM 1163 O O . GLN A 1 158 ? 32.850 5.334 -42.363 1.00 72.06 158 GLN A O 1
ATOM 1168 N N . GLN A 1 159 ? 30.703 5.524 -41.761 1.00 67.88 159 GLN A N 1
ATOM 1169 C CA . GLN A 1 159 ? 30.247 5.845 -43.116 1.00 67.88 159 GLN A CA 1
ATOM 1170 C C . GLN A 1 159 ? 30.724 7.220 -43.584 1.00 67.88 159 GLN A C 1
ATOM 1172 O O . GLN A 1 159 ? 31.052 7.350 -44.764 1.00 67.88 159 GLN A O 1
ATOM 1177 N N . ALA A 1 160 ? 30.770 8.214 -42.694 1.00 65.25 160 ALA A N 1
ATOM 1178 C CA . ALA A 1 160 ? 31.310 9.536 -42.994 1.00 65.25 160 ALA A CA 1
ATOM 1179 C C . ALA A 1 160 ? 32.818 9.461 -43.275 1.00 65.25 160 ALA A C 1
ATOM 1181 O O . ALA A 1 160 ? 33.250 9.869 -44.350 1.00 65.25 160 ALA A O 1
ATOM 1182 N N . ALA A 1 161 ? 33.592 8.806 -42.406 1.00 69.44 161 ALA A N 1
ATOM 1183 C CA . ALA A 1 161 ? 35.030 8.614 -42.595 1.00 69.44 161 ALA A CA 1
ATOM 1184 C C . ALA A 1 161 ? 35.359 7.813 -43.871 1.00 69.44 161 ALA A C 1
ATOM 1186 O O . ALA A 1 161 ? 36.294 8.148 -44.596 1.00 69.44 161 ALA A O 1
ATOM 1187 N N . ALA A 1 162 ? 34.568 6.784 -44.201 1.00 64.31 162 ALA A N 1
ATOM 1188 C CA . ALA A 1 162 ? 34.709 6.003 -45.436 1.00 64.31 162 ALA A CA 1
ATOM 1189 C C . ALA A 1 162 ? 34.263 6.759 -46.704 1.00 64.31 162 ALA A C 1
ATOM 1191 O O . ALA A 1 162 ? 34.637 6.383 -47.821 1.00 64.31 162 ALA A O 1
ATOM 1192 N N . ALA A 1 163 ? 33.411 7.778 -46.563 1.00 60.81 163 ALA A N 1
ATOM 1193 C CA . ALA A 1 163 ? 33.049 8.684 -47.647 1.00 60.81 163 ALA A CA 1
ATOM 1194 C C . ALA A 1 163 ? 34.140 9.738 -47.857 1.00 60.81 163 ALA A C 1
ATOM 1196 O O . ALA A 1 163 ? 34.512 9.987 -48.997 1.00 60.81 163 ALA A O 1
ATOM 1197 N N . GLU A 1 164 ? 34.705 10.274 -46.778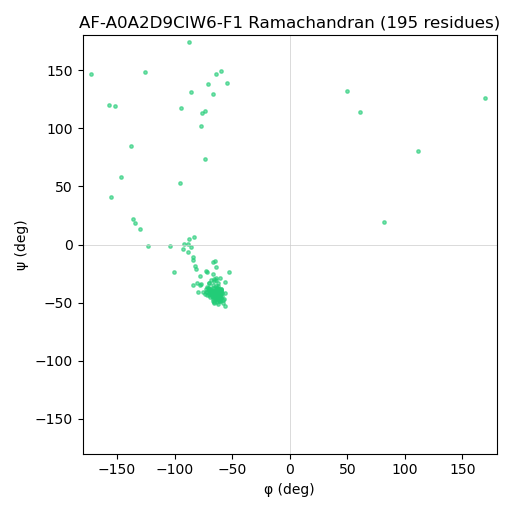 1.00 58.84 164 GLU A N 1
ATOM 1198 C CA . GLU A 1 164 ? 35.800 11.243 -46.793 1.00 58.84 164 GLU A CA 1
ATOM 1199 C C . GLU A 1 164 ? 37.098 10.640 -47.343 1.00 58.84 164 GLU A C 1
ATOM 1201 O O . GLU A 1 164 ? 37.691 11.200 -48.258 1.00 58.84 164 GLU A O 1
ATOM 1206 N N . THR A 1 165 ? 37.484 9.433 -46.917 1.00 55.97 165 THR A N 1
ATOM 1207 C CA . THR A 1 165 ? 38.630 8.707 -47.508 1.00 55.97 165 THR A CA 1
ATOM 1208 C C . THR A 1 165 ? 38.410 8.333 -48.969 1.00 55.97 165 THR A C 1
ATOM 1210 O O . THR A 1 165 ? 39.365 8.290 -49.738 1.00 55.97 165 THR A O 1
ATOM 1213 N N . GLN A 1 166 ? 37.171 8.097 -49.403 1.00 53.06 166 GLN A N 1
ATOM 1214 C CA . GLN A 1 166 ? 36.887 7.932 -50.829 1.00 53.06 166 GLN A CA 1
ATOM 1215 C C . GLN A 1 166 ? 36.827 9.240 -51.602 1.00 53.06 166 GLN A C 1
ATOM 1217 O O . GLN A 1 166 ? 37.087 9.229 -52.800 1.00 53.06 166 GLN A O 1
ATOM 1222 N N . MET A 1 167 ? 36.489 10.346 -50.951 1.00 53.03 167 MET A N 1
ATOM 1223 C CA . MET A 1 167 ? 36.541 11.668 -51.553 1.00 53.03 167 MET A CA 1
ATOM 1224 C C . MET A 1 167 ? 37.996 12.117 -51.695 1.00 53.03 167 MET A C 1
ATOM 1226 O O . MET A 1 167 ? 38.365 12.572 -52.764 1.00 53.03 167 MET A O 1
ATOM 1230 N N . LEU A 1 168 ? 38.851 11.864 -50.703 1.00 51.72 168 LEU A N 1
ATOM 1231 C CA . LEU A 1 168 ? 40.300 12.075 -50.770 1.00 51.72 168 LEU A CA 1
ATOM 1232 C C . LEU A 1 168 ? 40.996 11.083 -51.712 1.00 51.72 168 LEU A C 1
ATOM 1234 O O . LEU A 1 168 ? 41.869 11.482 -52.471 1.00 51.72 168 LEU A O 1
ATOM 1238 N N . GLY A 1 169 ? 40.577 9.816 -51.752 1.00 49.94 169 GLY A N 1
ATOM 1239 C CA . GLY A 1 169 ? 41.068 8.834 -52.727 1.00 49.94 169 GLY A CA 1
ATOM 1240 C C . GLY A 1 169 ? 40.582 9.111 -54.156 1.00 49.94 169 GLY A C 1
ATOM 1241 O O . GLY A 1 169 ? 41.310 8.881 -55.117 1.00 49.94 169 GLY A O 1
ATOM 1242 N N . GLY A 1 170 ? 39.375 9.659 -54.312 1.00 50.66 170 GLY A N 1
ATOM 1243 C CA . GLY A 1 170 ? 38.804 10.103 -55.585 1.00 50.66 170 GLY A CA 1
ATOM 1244 C C . GLY A 1 170 ? 39.371 11.440 -56.067 1.00 50.66 170 GLY A C 1
ATOM 1245 O O . GLY A 1 170 ? 39.577 11.599 -57.264 1.00 50.66 170 GLY A O 1
ATOM 1246 N N . ILE A 1 171 ? 39.703 12.357 -55.155 1.00 48.31 171 ILE A N 1
ATOM 1247 C CA . ILE A 1 171 ? 40.431 13.604 -55.434 1.00 48.31 171 ILE A CA 1
ATOM 1248 C C . ILE A 1 171 ? 41.904 13.311 -55.723 1.00 48.31 171 ILE A C 1
ATOM 1250 O O . ILE A 1 171 ? 42.444 13.890 -56.651 1.00 48.31 171 ILE A O 1
ATOM 1254 N N . GLY A 1 172 ? 42.536 12.359 -55.034 1.00 43.94 172 GLY A N 1
ATOM 1255 C CA . GLY A 1 172 ? 43.876 11.871 -55.375 1.00 43.94 172 GLY A CA 1
ATOM 1256 C C . GLY A 1 172 ? 43.923 11.144 -56.724 1.00 43.94 172 GLY A C 1
ATOM 1257 O O . GLY A 1 172 ? 44.910 11.246 -57.442 1.00 43.94 172 GLY A O 1
ATOM 1258 N N . SER A 1 173 ? 42.832 10.480 -57.124 1.00 47.88 173 SER A N 1
ATOM 1259 C CA . SER A 1 173 ? 42.697 9.872 -58.459 1.00 47.88 173 SER A CA 1
ATOM 1260 C C . SER A 1 173 ? 42.383 10.904 -59.547 1.00 47.88 173 SER A C 1
ATOM 1262 O O . SER A 1 173 ? 42.888 10.772 -60.654 1.00 47.88 173 SER A O 1
ATOM 1264 N N . LEU A 1 174 ? 41.608 11.952 -59.241 1.00 46.00 174 LEU A N 1
ATOM 1265 C CA . LEU A 1 174 ? 41.387 13.095 -60.138 1.00 46.00 174 LEU A CA 1
ATOM 1266 C C . LEU A 1 174 ? 42.642 13.967 -60.278 1.00 46.00 174 LEU A C 1
ATOM 1268 O O . LEU A 1 174 ? 42.913 14.473 -61.360 1.00 46.00 174 LEU A O 1
ATOM 1272 N N . LEU A 1 175 ? 43.450 14.089 -59.224 1.00 41.16 175 LEU A N 1
ATOM 1273 C CA . LEU A 1 175 ? 44.728 14.802 -59.241 1.00 41.16 175 LEU A CA 1
ATOM 1274 C C . LEU A 1 175 ? 45.867 13.945 -59.824 1.00 41.16 175 LEU A C 1
ATOM 1276 O O . LEU A 1 175 ? 46.835 14.490 -60.339 1.00 41.16 175 LEU A O 1
ATOM 1280 N N . GLY A 1 176 ? 45.724 12.616 -59.833 1.00 44.06 176 GLY A N 1
ATOM 1281 C CA . GLY A 1 176 ? 46.583 11.695 -60.585 1.00 44.06 176 GLY A CA 1
ATOM 1282 C C . GLY A 1 176 ? 46.220 11.590 -62.073 1.00 44.06 176 GLY A C 1
ATOM 1283 O O . GLY A 1 176 ? 47.110 11.461 -62.909 1.00 44.06 176 GLY A O 1
ATOM 1284 N N . SER A 1 177 ? 44.939 11.714 -62.445 1.00 41.59 177 SER A N 1
ATOM 1285 C CA . SER A 1 177 ? 44.501 11.708 -63.854 1.00 41.59 177 SER A CA 1
ATOM 1286 C C . SER A 1 177 ? 44.600 13.071 -64.547 1.00 41.59 177 SER A C 1
ATOM 1288 O O . SER A 1 177 ? 44.486 13.144 -65.766 1.00 41.59 177 SER A O 1
ATOM 1290 N N . VAL A 1 178 ? 44.844 14.153 -63.801 1.00 40.53 178 VAL A N 1
ATOM 1291 C CA . VAL A 1 178 ? 45.270 15.453 -64.361 1.00 40.53 178 VAL A CA 1
ATOM 1292 C C . VAL A 1 178 ? 46.808 15.527 -64.491 1.00 40.53 178 VAL A C 1
ATOM 1294 O O . VAL A 1 178 ? 47.349 16.488 -65.026 1.00 40.53 178 VAL A O 1
ATOM 1297 N N . GLY A 1 179 ? 47.530 14.466 -64.110 1.00 42.84 179 GLY A N 1
ATOM 1298 C CA . GLY A 1 179 ? 48.983 14.328 -64.276 1.00 42.84 179 GLY A CA 1
ATOM 1299 C C . GLY A 1 179 ? 49.457 13.846 -65.656 1.00 42.84 179 GLY A C 1
ATOM 1300 O O . GLY A 1 179 ? 50.641 13.575 -65.817 1.00 42.84 179 GLY A O 1
ATOM 1301 N N . THR A 1 180 ? 48.576 13.714 -66.656 1.00 44.50 180 THR A N 1
ATOM 1302 C CA . THR A 1 180 ? 48.950 13.280 -68.026 1.00 44.50 180 THR A CA 1
ATOM 1303 C C . THR A 1 180 ? 48.420 14.184 -69.147 1.00 44.50 180 THR A C 1
ATOM 1305 O O . THR A 1 180 ? 48.493 13.817 -70.315 1.00 44.50 180 THR A O 1
ATOM 1308 N N . GLY A 1 181 ? 47.921 15.384 -68.821 1.00 46.19 181 GLY A N 1
ATOM 1309 C CA . GLY A 1 181 ? 47.350 16.317 -69.807 1.00 46.19 181 GLY A CA 1
ATOM 1310 C C . GLY A 1 181 ? 47.969 17.717 -69.869 1.00 46.19 181 GLY A C 1
ATOM 1311 O O . GLY A 1 181 ? 47.530 18.515 -70.688 1.00 46.19 181 GLY A O 1
ATOM 1312 N N . PHE A 1 182 ? 48.961 18.040 -69.032 1.00 39.50 182 PHE A N 1
ATOM 1313 C CA . PHE A 1 182 ? 49.534 19.397 -68.946 1.00 39.50 182 PHE A CA 1
ATOM 1314 C C . PHE A 1 182 ? 51.072 19.431 -68.864 1.00 39.50 182 PHE A C 1
ATOM 1316 O O . PHE A 1 182 ? 51.662 20.409 -68.420 1.00 39.50 182 PHE A O 1
ATOM 1323 N N . GLY A 1 183 ? 51.745 18.372 -69.318 1.00 40.81 183 GLY A N 1
ATOM 1324 C CA . GLY A 1 183 ? 53.208 18.308 -69.409 1.00 40.81 183 GLY A CA 1
ATOM 1325 C C . GLY A 1 183 ? 53.743 18.690 -70.790 1.00 40.81 183 GLY A C 1
ATOM 1326 O O . GLY A 1 183 ? 54.431 17.875 -71.385 1.00 40.81 183 GLY A O 1
ATOM 1327 N N . ASN A 1 184 ? 53.377 19.860 -71.341 1.00 43.78 184 ASN A N 1
ATOM 1328 C CA . ASN A 1 184 ? 53.888 20.310 -72.652 1.00 43.78 184 ASN A CA 1
ATOM 1329 C C . ASN A 1 184 ? 53.886 21.844 -72.876 1.00 43.78 184 ASN A C 1
ATOM 1331 O O . ASN A 1 184 ? 53.555 22.309 -73.962 1.00 43.78 184 ASN A O 1
ATOM 1335 N N . VAL A 1 185 ? 54.257 22.664 -71.879 1.00 45.84 185 VAL A N 1
ATOM 1336 C CA . VAL A 1 185 ? 54.563 24.105 -72.111 1.00 45.84 185 VAL A CA 1
ATOM 1337 C C . VAL A 1 185 ? 55.846 24.568 -71.400 1.00 45.84 185 VAL A C 1
ATOM 1339 O O . VAL A 1 185 ? 56.063 25.759 -71.229 1.00 45.84 185 VAL A O 1
ATOM 1342 N N . LEU A 1 186 ? 56.751 23.675 -70.990 1.00 46.91 186 LEU A N 1
ATOM 1343 C CA . LEU A 1 186 ? 58.009 24.125 -70.378 1.00 46.91 186 LEU A CA 1
ATOM 1344 C C . LEU A 1 186 ? 59.201 23.218 -70.692 1.00 46.91 186 LEU A C 1
ATOM 1346 O O . LEU A 1 186 ? 59.871 22.736 -69.792 1.00 46.91 186 LEU A O 1
ATOM 1350 N N . GLU A 1 187 ? 59.513 23.029 -71.976 1.00 46.56 187 GLU A N 1
ATOM 1351 C CA . GLU A 1 187 ? 60.872 22.626 -72.350 1.00 46.56 187 GLU A CA 1
ATOM 1352 C C . GLU A 1 187 ? 61.209 22.986 -73.807 1.00 46.56 187 GLU A C 1
ATOM 1354 O O . GLU A 1 187 ? 60.564 22.521 -74.741 1.00 46.56 187 GLU A O 1
ATOM 1359 N N . GLY A 1 188 ? 62.242 23.817 -73.998 1.00 39.41 188 GLY A N 1
ATOM 1360 C CA . GLY A 1 188 ? 63.034 23.825 -75.232 1.00 39.41 188 GLY A CA 1
ATOM 1361 C C . GLY A 1 188 ? 62.927 25.042 -76.161 1.00 39.41 188 GLY A C 1
ATOM 1362 O O . GLY A 1 188 ? 62.343 24.946 -77.234 1.00 39.41 188 GLY A O 1
ATOM 1363 N N . LYS A 1 189 ? 63.646 26.132 -75.850 1.00 39.62 189 LYS A N 1
ATOM 1364 C CA . LYS A 1 189 ? 64.377 26.912 -76.875 1.00 39.62 189 LYS A CA 1
ATOM 1365 C C . LYS A 1 189 ? 65.765 27.303 -76.359 1.00 39.62 189 LYS A C 1
ATOM 1367 O O . LYS A 1 189 ? 65.980 28.382 -75.821 1.00 39.62 189 LYS A O 1
ATOM 1372 N N . ASN A 1 190 ? 66.695 26.371 -76.539 1.00 41.34 190 ASN A N 1
ATOM 1373 C CA . ASN A 1 190 ? 68.135 26.604 -76.544 1.00 41.34 190 ASN A CA 1
ATOM 1374 C C . ASN A 1 190 ? 68.533 27.362 -77.835 1.00 41.34 190 ASN A C 1
ATOM 1376 O O . ASN A 1 190 ? 68.009 27.014 -78.887 1.00 41.34 190 ASN A O 1
ATOM 1380 N N . PHE A 1 191 ? 69.431 28.363 -77.716 1.00 41.47 191 PHE A N 1
ATOM 1381 C CA . PHE A 1 191 ? 70.707 28.526 -78.470 1.00 41.47 191 PHE A CA 1
ATOM 1382 C C . PHE A 1 191 ? 70.635 28.394 -80.030 1.00 41.47 191 PHE A C 1
ATOM 1384 O O . PHE A 1 191 ? 70.118 27.413 -80.532 1.00 41.47 191 PHE A O 1
ATOM 1391 N N . ILE A 1 192 ? 71.166 29.223 -80.950 1.00 47.41 192 ILE A N 1
ATOM 1392 C CA . ILE A 1 192 ? 72.326 30.140 -81.081 1.00 47.41 192 ILE A CA 1
ATOM 1393 C C . ILE A 1 192 ? 72.145 30.898 -82.415 1.00 47.41 192 ILE A C 1
ATOM 1395 O O . ILE A 1 192 ? 71.692 30.274 -83.370 1.00 47.41 192 ILE A O 1
ATOM 1399 N N . THR A 1 193 ? 72.567 32.164 -82.542 1.00 47.28 193 THR A N 1
ATOM 1400 C CA . THR A 1 193 ? 73.556 32.652 -83.550 1.00 47.28 193 THR A CA 1
ATOM 1401 C C . THR A 1 193 ? 73.618 34.176 -83.586 1.00 47.28 193 THR A C 1
ATOM 1403 O O . THR A 1 193 ? 72.610 34.864 -83.693 1.00 47.28 193 THR A O 1
ATOM 1406 N N . GLY A 1 194 ? 74.836 34.698 -83.426 1.00 47.25 194 GLY A N 1
ATOM 1407 C CA . GLY A 1 194 ? 75.104 36.123 -83.298 1.00 47.25 194 GLY A CA 1
ATOM 1408 C C . GLY A 1 194 ? 75.299 36.847 -84.623 1.00 47.25 194 GLY A C 1
ATOM 1409 O O . GLY A 1 194 ? 75.418 36.241 -85.688 1.00 47.25 194 GLY A O 1
ATOM 1410 N N . LYS A 1 195 ? 75.431 38.170 -84.520 1.00 46.84 195 LYS A N 1
ATOM 1411 C CA . LYS A 1 195 ? 76.103 38.988 -85.523 1.00 46.84 195 LYS A CA 1
ATOM 1412 C C . LYS A 1 195 ? 76.690 40.239 -84.862 1.00 46.84 195 LYS A C 1
ATOM 1414 O O . LYS A 1 195 ? 75.966 41.017 -84.253 1.00 46.84 195 LYS A O 1
ATOM 1419 N N . LYS A 1 196 ? 78.017 40.358 -84.970 1.00 47.38 196 LYS A N 1
ATOM 1420 C CA . LYS A 1 196 ? 78.821 41.575 -84.775 1.00 47.38 196 LYS A CA 1
ATOM 1421 C C . LYS A 1 196 ? 78.286 42.704 -85.670 1.00 47.38 196 LYS A C 1
ATOM 1423 O O . LYS A 1 196 ? 78.007 42.406 -86.831 1.00 47.38 196 LYS A O 1
ATOM 1428 N N . VAL A 1 197 ? 78.211 43.939 -85.170 1.00 43.44 197 VAL A N 1
ATOM 1429 C CA . VAL A 1 197 ? 79.156 45.062 -85.397 1.00 43.44 197 VAL A CA 1
ATOM 1430 C C . VAL A 1 197 ? 79.046 45.985 -84.189 1.00 43.44 197 VAL A C 1
ATOM 1432 O O . VAL A 1 197 ? 77.897 46.195 -83.744 1.00 43.44 197 VAL A O 1
#

Mean predicted aligned error: 17.04 Å

pLDDT: mean 74.38, std 14.68, range [39.41, 90.81]

Solvent-accessible surface area (backbone atoms only — not comparable to full-atom values): 11320 Å² total; per-residue (Å²): 132,67,65,66,59,49,52,52,51,52,53,51,52,54,51,53,52,52,52,52,51,51,56,57,72,68,55,76,80,84,73,46,89,42,77,62,49,75,84,74,60,75,52,87,40,69,60,50,58,61,57,47,53,54,51,50,51,52,52,52,52,50,52,53,52,49,50,53,49,49,53,50,44,61,73,70,62,67,48,85,67,56,54,54,52,51,50,51,51,50,49,55,49,47,52,54,50,52,53,50,49,53,53,49,49,55,50,48,51,50,50,28,53,51,37,44,56,50,47,50,51,52,52,51,51,39,49,53,53,22,51,52,49,38,49,56,53,48,51,54,51,50,51,52,51,50,54,50,50,50,52,50,51,52,53,48,51,52,51,50,53,58,47,49,54,46,50,52,52,47,46,51,47,53,59,53,65,56,69,78,76,73,92,81,86,84,82,87,87,77,88,86,86,88,81,91,131

Foldseek 3Di:
DVPVVVVVVVVVVVVVVVVVVVVVVPDDALDQPLPCVLVVQDQPLPCVVVVLVVVVVVVVVVVVVVVVVLVVVVVVDPDPVVSVVVVVVVVVVVVVVVVVSVVVVVVSVVSSVVSVVVSVVVSVVSVVVSVVSNVVVVVVVVVVVVVVVVVVVVVVVVVVVVVVVVVVVVVVVVVVVVVPPPPPDDDDDDDDDDDDD

Secondary structure (DSSP, 8-state):
-HHHHHHHHHHHHHHHHHHHHHHHHTPPP---TTTTGGGT---TTTTHHHHHHHHHHHHHHHHHHHHHHHHHHHHTT--HHHHHHHHHHHHHHHHHHHHHHHHHHHHHHHHHHHHHHHHHHHHHHHHHHHHHHHHHHHHHHHHHHHHHHHHHHHHHHHHHHHHHHHHHHHHHHHHHHTTTSS--SS-----------

Radius of gyration: 49.66 Å; Cα contacts (8 Å, |Δi|>4): 42; chains: 1; bounding box: 124×54×138 Å